Protein AF-A0A1Y3N773-F1 (afdb_monomer)

Secondary structure (DSSP, 8-state):
-HHHHHHHHHHHHHHHHT---SSEE-TTS-EEEEETTSS-EEEESEEEEEEETTEEEEEEEEEEEETT--EEEEEETTTEE-HHHHSBTTB--EEEEEEEEEEES-SS--S-TTSS-EEEEEEEEEEEEEEE-TT-SEEEETTEEEEEE-TT-B-BTTTTBPPPTT-EE-TTSBEESSHHHH-GGG----------

Foldseek 3Di:
DVVVVVVVVVVVVVCVVPPQQLWFQFPLQWIWWAFLLRPKIKIARDKDFDPDPVRHGWIKGAQIAIQQQDGPGIDTRVGIGYCVPRCPVSADKAWDKKQWAQAARHQHCPVDPRGRDGSDGGGDTDTWIWDDDQPTQFTQTSNHTTRIDDVQAFADDNGPHDHDPQWAQAPVRHTDNDCNRVPPVRPCSVPDDDDD

Structure (mmCIF, N/CA/C/O backbone):
data_AF-A0A1Y3N773-F1
#
_entry.id   AF-A0A1Y3N773-F1
#
loop_
_atom_site.group_PDB
_atom_site.id
_atom_site.type_symbol
_atom_site.label_atom_id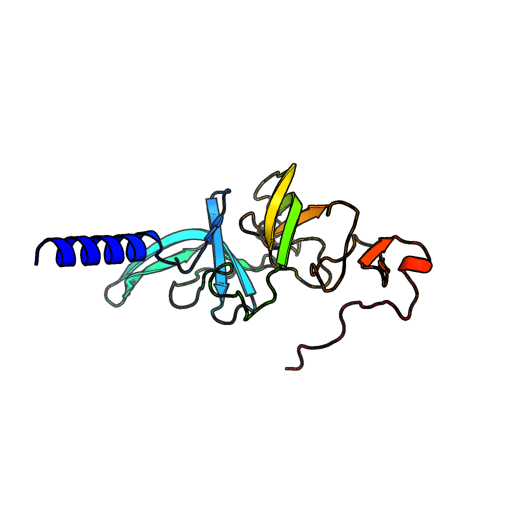
_atom_site.label_alt_id
_atom_site.label_comp_id
_atom_site.label_asym_id
_atom_site.label_entity_id
_atom_site.label_seq_id
_atom_site.pdbx_PDB_ins_code
_atom_site.Cartn_x
_atom_site.Cartn_y
_atom_site.Cartn_z
_atom_site.occupancy
_atom_site.B_iso_or_equiv
_atom_site.auth_seq_id
_atom_site.auth_comp_id
_atom_site.auth_asym_id
_atom_site.auth_atom_id
_atom_site.pdbx_PDB_model_num
ATOM 1 N N . MET A 1 1 ? -5.617 40.017 26.172 1.00 61.94 1 MET A N 1
ATOM 2 C CA . MET A 1 1 ? -6.144 38.665 26.493 1.00 61.94 1 MET A CA 1
ATOM 3 C C . MET A 1 1 ? -7.038 38.051 25.410 1.00 61.94 1 MET A C 1
ATOM 5 O O . MET A 1 1 ? -6.803 36.899 25.082 1.00 61.94 1 MET A O 1
ATOM 9 N N . LYS A 1 2 ? -8.007 38.765 24.805 1.00 68.69 2 LYS A N 1
ATOM 10 C CA . LYS A 1 2 ? -8.910 38.183 23.779 1.00 68.69 2 LYS A CA 1
ATOM 11 C C . LYS A 1 2 ? -8.206 37.678 22.504 1.00 68.69 2 LYS A C 1
ATOM 13 O O . LYS A 1 2 ? -8.594 36.644 21.978 1.00 68.69 2 LYS A O 1
ATOM 18 N N . LEU A 1 3 ? -7.140 38.349 22.052 1.00 65.31 3 LEU A N 1
ATOM 19 C CA . LEU A 1 3 ? -6.389 37.950 20.851 1.00 65.31 3 LEU A CA 1
ATOM 20 C C . LEU A 1 3 ? -5.604 36.639 21.040 1.00 65.31 3 LEU A C 1
ATOM 22 O O . LEU A 1 3 ? -5.574 35.810 20.141 1.00 65.31 3 LEU A O 1
ATOM 26 N N . TYR A 1 4 ? -5.032 36.421 22.230 1.00 75.81 4 TYR A N 1
ATOM 27 C CA . TYR A 1 4 ? -4.304 35.190 22.563 1.00 75.81 4 TYR A CA 1
ATOM 28 C C . TYR A 1 4 ? -5.252 33.987 22.674 1.00 75.81 4 TYR A C 1
ATOM 30 O O . TYR A 1 4 ? -4.928 32.899 22.216 1.00 75.81 4 TYR A O 1
ATOM 38 N N . LEU A 1 5 ? -6.460 34.198 23.209 1.00 71.69 5 LEU A N 1
ATOM 39 C CA . LEU A 1 5 ? -7.496 33.166 23.284 1.00 71.69 5 LEU A CA 1
ATOM 40 C C . LEU A 1 5 ? -8.018 32.772 21.891 1.00 71.69 5 LEU A C 1
ATOM 42 O O . LEU A 1 5 ? -8.210 31.590 21.631 1.00 71.69 5 LEU A O 1
ATOM 46 N N . LEU A 1 6 ? -8.187 33.738 20.980 1.00 68.75 6 LEU A N 1
ATOM 47 C CA . LEU A 1 6 ? -8.558 33.478 19.583 1.00 68.75 6 LEU A CA 1
ATOM 48 C C . LEU A 1 6 ? -7.450 32.743 18.809 1.00 68.75 6 LEU A C 1
ATOM 50 O O . LEU A 1 6 ? -7.761 31.862 18.012 1.00 68.75 6 LEU A O 1
ATOM 54 N N . LEU A 1 7 ? -6.175 33.053 19.078 1.00 69.94 7 LEU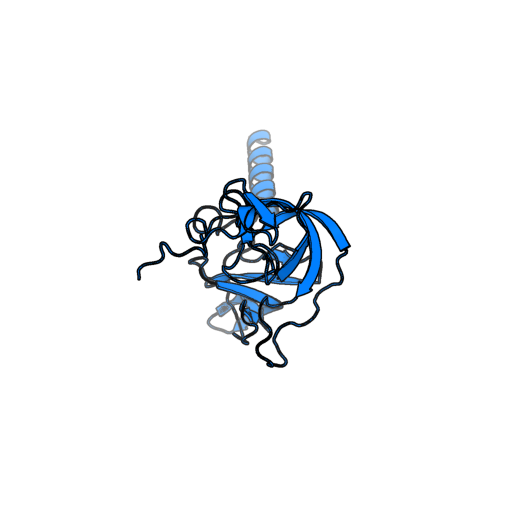 A N 1
ATOM 55 C CA . LEU A 1 7 ? -5.017 32.345 18.516 1.00 69.94 7 LEU A CA 1
ATOM 56 C C . LEU A 1 7 ? -4.876 30.917 19.065 1.00 69.94 7 LEU A C 1
ATOM 58 O O . LEU A 1 7 ? -4.593 29.992 18.315 1.00 69.94 7 LEU A O 1
ATOM 62 N N . LEU A 1 8 ? -5.108 30.703 20.360 1.00 67.06 8 LEU A N 1
ATOM 63 C CA . LEU A 1 8 ? -5.113 29.360 20.944 1.00 67.06 8 LEU A CA 1
ATOM 64 C C . LEU A 1 8 ? -6.280 28.522 20.413 1.00 67.06 8 LEU A C 1
ATOM 66 O O . LEU A 1 8 ? -6.084 27.360 20.074 1.00 67.06 8 LEU A O 1
ATOM 70 N N . LEU A 1 9 ? -7.473 29.110 20.283 1.00 60.34 9 LEU A N 1
ATOM 71 C CA . LEU A 1 9 ? -8.629 28.442 19.686 1.00 60.34 9 LEU A CA 1
ATOM 72 C C . LEU A 1 9 ? -8.379 28.093 18.217 1.00 60.34 9 LEU A C 1
ATOM 74 O O . LEU A 1 9 ? -8.714 26.986 17.811 1.00 60.34 9 LEU A O 1
ATOM 78 N N . SER A 1 10 ? -7.744 28.971 17.432 1.00 59.19 10 SER A N 1
ATOM 79 C CA . SER A 1 10 ? -7.396 28.660 16.041 1.00 59.19 10 SER A CA 1
ATOM 80 C C . SER A 1 10 ? -6.316 27.580 15.937 1.00 59.19 10 SER A C 1
ATOM 82 O O . SER A 1 10 ? -6.457 26.686 15.113 1.00 59.19 10 SER A O 1
ATOM 84 N N . ILE A 1 11 ? -5.300 27.574 16.808 1.00 58.22 11 ILE A N 1
ATOM 85 C CA . ILE A 1 11 ? -4.279 26.511 16.867 1.00 58.22 11 ILE A CA 1
ATOM 86 C C . ILE A 1 11 ? -4.897 25.167 17.284 1.00 58.22 11 ILE A C 1
ATOM 88 O O . ILE A 1 11 ? -4.599 24.139 16.679 1.00 58.22 11 ILE A O 1
ATOM 92 N N . ILE A 1 12 ? -5.792 25.155 18.276 1.00 55.75 12 ILE A N 1
ATOM 93 C CA . ILE A 1 12 ? -6.519 23.949 18.706 1.00 55.75 12 ILE A CA 1
ATOM 94 C C . ILE A 1 12 ? -7.452 23.452 17.593 1.00 55.75 12 ILE A C 1
ATOM 96 O O . ILE A 1 12 ? -7.514 22.251 17.349 1.00 55.75 12 ILE A O 1
ATOM 100 N N . LEU A 1 13 ? -8.139 24.351 16.880 1.00 52.06 13 LEU A N 1
ATOM 101 C CA . LEU A 1 13 ? -8.984 24.007 15.732 1.00 52.06 13 LEU A CA 1
ATOM 102 C C . LEU A 1 13 ? -8.156 23.463 14.559 1.00 52.06 13 LEU A C 1
ATOM 104 O O . LEU A 1 13 ? -8.542 22.456 13.978 1.00 52.06 13 LEU A O 1
ATOM 108 N N . ILE A 1 14 ? -6.997 24.052 14.252 1.00 52.06 14 ILE A N 1
ATOM 109 C CA . ILE A 1 14 ? -6.073 23.554 13.219 1.00 52.06 14 ILE A CA 1
ATOM 110 C C . ILE A 1 14 ? -5.540 22.165 13.601 1.00 52.06 14 ILE A C 1
ATOM 112 O O . ILE A 1 14 ? -5.540 21.266 12.766 1.00 52.06 14 ILE A O 1
ATOM 116 N N . ASN A 1 15 ? -5.169 21.945 14.865 1.00 45.91 15 ASN A N 1
ATOM 117 C CA . ASN A 1 15 ? -4.694 20.643 15.346 1.00 45.91 15 ASN A CA 1
ATOM 118 C C . ASN A 1 15 ? -5.809 19.578 15.426 1.00 45.91 15 ASN A C 1
ATOM 120 O O . ASN A 1 15 ? -5.525 18.400 15.228 1.00 45.91 15 ASN A O 1
ATOM 124 N N . ASN A 1 16 ? -7.067 19.971 15.667 1.00 43.72 16 ASN A N 1
ATOM 125 C CA . ASN A 1 16 ? -8.229 19.069 15.642 1.00 43.72 16 ASN A CA 1
ATOM 126 C C . ASN A 1 16 ? -8.694 18.730 14.217 1.00 43.72 16 ASN A C 1
ATOM 128 O O . ASN A 1 16 ? -9.129 17.609 13.969 1.00 43.72 16 ASN A O 1
ATOM 132 N N . VAL A 1 17 ? -8.595 19.670 13.271 1.00 44.22 17 VAL A N 1
ATOM 133 C CA . VAL A 1 17 ? -8.928 19.446 11.850 1.00 44.22 17 VAL A CA 1
ATOM 134 C C . VAL A 1 17 ? -7.817 18.664 11.135 1.00 44.22 17 VAL A C 1
ATOM 136 O O . VAL A 1 17 ? -8.100 17.877 10.236 1.00 44.22 17 VAL A O 1
ATOM 139 N N . LEU A 1 18 ? -6.564 18.808 11.576 1.00 45.94 18 LEU A N 1
ATOM 140 C CA . LEU A 1 18 ? -5.409 18.022 11.121 1.00 45.94 18 LEU A CA 1
ATOM 141 C C . LEU A 1 18 ? -5.137 16.796 12.005 1.00 45.94 18 LEU A C 1
ATOM 143 O O . LEU A 1 18 ? -4.008 16.297 12.042 1.00 45.94 18 LEU A O 1
ATOM 147 N N . GLY A 1 19 ? -6.148 16.303 12.725 1.00 50.47 19 GLY A N 1
ATOM 148 C CA . GLY A 1 19 ? -6.044 15.061 13.476 1.00 50.47 19 GLY A CA 1
ATOM 149 C C . GLY A 1 19 ? -5.638 13.932 12.533 1.00 50.47 19 GLY A C 1
ATOM 150 O O . GLY A 1 19 ? -6.443 13.473 11.724 1.00 50.47 19 GLY A O 1
ATOM 151 N N . LYS A 1 20 ? -4.375 13.495 12.607 1.00 65.31 20 LYS A N 1
ATOM 152 C CA . LYS A 1 20 ? -3.900 12.309 11.892 1.00 65.31 20 LYS A CA 1
ATOM 153 C C . LYS A 1 20 ? -4.703 11.124 12.420 1.00 65.31 20 LYS A C 1
ATOM 155 O O . LYS A 1 20 ? -4.414 10.606 13.495 1.00 65.31 20 LYS A O 1
ATOM 160 N N . THR A 1 21 ? -5.739 10.721 11.693 1.00 85.62 21 THR A N 1
ATOM 161 C CA . THR A 1 21 ? -6.476 9.493 11.987 1.00 85.62 21 THR A CA 1
ATOM 162 C C . THR A 1 21 ? -5.508 8.314 11.925 1.00 85.62 21 THR A C 1
ATOM 164 O O . THR A 1 21 ? -4.526 8.357 11.189 1.00 85.62 21 THR A O 1
ATOM 167 N N . TRP A 1 22 ? -5.764 7.249 12.683 1.00 94.06 22 TRP A N 1
ATOM 168 C CA . TRP A 1 22 ? -4.943 6.028 12.694 1.00 94.06 22 TRP A CA 1
ATOM 169 C C . TRP A 1 22 ? -5.212 5.111 11.480 1.00 94.06 22 TRP A C 1
ATOM 171 O O . TRP A 1 22 ? -4.646 4.030 11.348 1.00 94.06 22 TRP A O 1
ATOM 181 N N . TYR A 1 23 ? -6.053 5.565 10.556 1.00 95.31 23 TYR A N 1
ATOM 182 C CA . TYR A 1 23 ? -6.311 4.959 9.256 1.00 95.31 23 TYR A CA 1
ATOM 1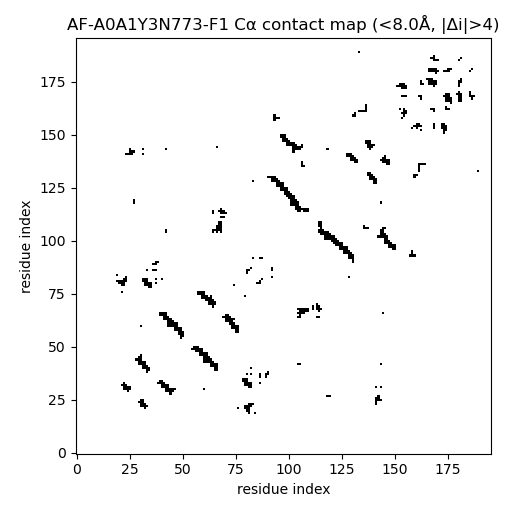83 C C . TYR A 1 23 ? -6.440 6.053 8.189 1.00 95.31 23 TYR A C 1
ATOM 185 O O . TYR A 1 23 ? -6.621 7.229 8.505 1.00 95.31 23 TYR A O 1
ATOM 193 N N . HIS A 1 24 ? -6.386 5.669 6.921 1.00 94.75 24 HIS A N 1
ATOM 194 C CA . HIS A 1 24 ? -6.711 6.496 5.767 1.00 94.75 24 HIS A CA 1
ATOM 195 C C . HIS A 1 24 ? -8.023 6.013 5.140 1.00 94.75 24 HIS A C 1
ATOM 197 O O . HIS A 1 24 ? -8.216 4.813 4.971 1.00 94.75 24 HIS A O 1
ATOM 203 N N . LYS A 1 25 ? -8.929 6.924 4.783 1.00 92.62 25 LYS A N 1
ATOM 204 C CA . LYS A 1 25 ? -10.160 6.567 4.070 1.00 92.62 25 LYS A CA 1
ATOM 205 C C . LYS A 1 25 ? -9.909 6.655 2.569 1.00 92.62 25 LYS A C 1
ATOM 207 O O . LYS A 1 25 ? -9.726 7.748 2.040 1.00 92.62 25 LYS A O 1
ATOM 212 N N . ALA A 1 26 ? -9.887 5.506 1.906 1.00 86.38 26 ALA A N 1
ATOM 213 C CA . ALA A 1 26 ? -9.718 5.419 0.467 1.00 86.38 26 ALA A CA 1
ATOM 214 C C . ALA A 1 26 ? -10.905 6.062 -0.263 1.00 86.38 26 ALA A C 1
ATOM 216 O O . ALA A 1 26 ? -12.043 6.031 0.216 1.00 86.38 26 ALA A O 1
ATOM 217 N N . TYR A 1 27 ? -10.660 6.561 -1.477 1.00 75.38 27 TYR A N 1
ATOM 218 C CA . TYR A 1 27 ? -11.700 7.147 -2.339 1.00 75.38 27 TYR A CA 1
ATOM 219 C C . TYR A 1 27 ? -12.884 6.196 -2.596 1.00 75.38 27 TYR A C 1
ATOM 221 O O . TYR A 1 27 ? -14.009 6.613 -2.841 1.00 75.38 27 TYR A O 1
ATOM 229 N N . THR A 1 28 ? -12.628 4.897 -2.513 1.00 76.94 28 THR A N 1
ATOM 230 C CA . THR A 1 28 ? -13.555 3.813 -2.844 1.00 76.94 28 THR A CA 1
ATOM 231 C C . THR A 1 28 ? -14.431 3.387 -1.664 1.00 76.94 28 THR A C 1
ATOM 233 O O . THR A 1 28 ? -15.195 2.434 -1.781 1.00 76.94 28 THR A O 1
ATOM 236 N N . GLY A 1 29 ? -14.314 4.066 -0.517 1.00 85.50 29 GLY A N 1
ATOM 237 C CA . GLY A 1 29 ? -15.049 3.753 0.711 1.00 85.50 29 GLY A CA 1
ATOM 238 C C . GLY A 1 29 ? -14.354 2.744 1.628 1.00 85.50 29 GLY A C 1
ATOM 239 O O . GLY A 1 29 ? -14.818 2.536 2.743 1.00 85.50 29 GLY A O 1
ATOM 240 N N . TYR A 1 30 ? -13.232 2.164 1.195 1.00 93.50 30 TYR A N 1
ATOM 241 C CA . TYR A 1 30 ? -12.392 1.313 2.038 1.00 93.50 30 TYR A CA 1
ATOM 242 C C . TYR A 1 30 ? -11.611 2.127 3.071 1.00 93.50 30 TYR A C 1
ATOM 244 O O . TYR A 1 30 ? -11.290 3.300 2.872 1.00 93.50 30 TYR A O 1
ATOM 252 N N . TYR A 1 31 ? -11.233 1.459 4.149 1.00 95.94 31 TYR A N 1
ATOM 253 C CA . TYR A 1 31 ? -10.347 1.974 5.178 1.00 95.94 31 TYR A CA 1
ATOM 254 C C . TYR A 1 31 ? -8.987 1.290 5.054 1.00 95.94 31 TYR A C 1
ATOM 256 O O . TYR A 1 31 ? -8.899 0.075 4.912 1.00 95.94 31 TYR A O 1
ATOM 264 N N . ILE A 1 32 ? -7.921 2.076 5.086 1.00 96.62 32 ILE A N 1
ATOM 265 C CA . ILE A 1 32 ? -6.540 1.636 4.926 1.00 96.62 32 ILE A CA 1
ATOM 266 C C . ILE A 1 32 ? -5.801 1.875 6.241 1.00 96.62 32 ILE A C 1
ATOM 268 O O . ILE A 1 32 ? -5.744 3.002 6.729 1.00 96.62 32 ILE A O 1
ATOM 272 N N . THR A 1 33 ? -5.195 0.839 6.806 1.00 97.50 33 THR A N 1
ATOM 273 C CA . THR A 1 33 ? -4.356 0.960 8.006 1.00 97.50 33 THR A CA 1
ATOM 274 C C . THR A 1 33 ? -3.103 0.094 7.870 1.00 97.50 33 THR A C 1
ATOM 276 O O . THR A 1 33 ? -2.992 -0.711 6.948 1.00 97.50 33 THR A O 1
ATOM 279 N N . ALA A 1 34 ? -2.127 0.303 8.739 1.00 97.56 34 ALA A N 1
ATOM 280 C CA . ALA A 1 34 ? -0.941 -0.532 8.876 1.00 97.56 34 ALA A CA 1
ATOM 281 C C . ALA A 1 34 ? -0.840 -1.029 10.310 1.00 97.56 34 ALA A C 1
ATOM 283 O O . ALA A 1 34 ? -1.367 -0.391 11.225 1.00 97.56 34 ALA A O 1
ATOM 284 N N . ASP A 1 35 ? -0.095 -2.104 10.534 1.00 95.75 35 ASP A N 1
ATOM 285 C CA . ASP A 1 35 ? 0.345 -2.406 11.891 1.00 95.75 35 ASP A CA 1
ATOM 286 C C . ASP A 1 35 ? 1.297 -1.299 12.392 1.00 95.75 35 ASP A C 1
ATOM 288 O O . ASP A 1 35 ? 1.941 -0.589 11.615 1.00 95.75 35 ASP A O 1
ATOM 292 N N . LYS A 1 36 ? 1.426 -1.146 13.711 1.00 93.56 36 LYS A N 1
ATOM 293 C CA . LYS A 1 36 ? 2.258 -0.096 14.332 1.00 93.56 36 LYS A CA 1
ATOM 294 C C . LYS A 1 36 ? 3.743 -0.093 13.912 1.00 93.56 36 LYS A C 1
ATOM 296 O O . LYS A 1 36 ? 4.421 0.936 14.061 1.00 93.56 36 LYS A O 1
ATOM 301 N N . TYR A 1 37 ? 4.253 -1.221 13.415 1.00 92.94 37 TYR A N 1
ATOM 302 C CA . TYR A 1 37 ? 5.612 -1.380 12.899 1.00 92.94 37 TYR A CA 1
ATOM 303 C C . TYR A 1 37 ? 5.711 -1.182 11.383 1.00 92.94 37 TYR A C 1
ATOM 305 O O . TYR A 1 37 ? 6.826 -1.162 10.868 1.00 92.94 37 TYR A O 1
ATOM 313 N N . CYS A 1 38 ? 4.589 -0.975 10.687 1.00 94.38 38 CYS A N 1
ATOM 314 C CA . CYS A 1 38 ? 4.529 -0.723 9.249 1.00 94.38 38 CYS A CA 1
ATOM 315 C C . CYS A 1 38 ? 5.087 -1.866 8.387 1.00 94.38 38 CYS A C 1
ATOM 317 O O . CYS A 1 38 ? 5.627 -1.625 7.303 1.00 94.38 38 CYS A O 1
ATOM 319 N N . LYS A 1 39 ? 4.970 -3.100 8.884 1.00 92.81 39 LYS A N 1
ATOM 320 C CA . LYS A 1 39 ? 5.361 -4.330 8.189 1.00 92.81 39 LYS A CA 1
ATOM 321 C C . LYS A 1 39 ? 4.236 -4.841 7.296 1.00 92.81 39 LYS A C 1
ATOM 323 O O . LYS A 1 39 ? 4.503 -5.303 6.195 1.00 92.81 39 LYS A O 1
ATOM 328 N N . GLU A 1 40 ? 2.994 -4.703 7.741 1.00 95.00 40 GLU A N 1
ATOM 329 C CA . GLU A 1 40 ? 1.801 -5.132 7.029 1.00 95.00 40 GLU A CA 1
ATOM 330 C C . GLU A 1 40 ? 0.827 -3.975 6.827 1.00 95.00 40 GLU A C 1
ATOM 332 O O . GLU A 1 40 ? 0.658 -3.093 7.674 1.00 95.00 40 GLU A O 1
ATOM 337 N N . PHE A 1 41 ? 0.164 -4.013 5.675 1.00 96.50 41 PHE A N 1
ATOM 338 C CA . PHE A 1 41 ? -0.905 -3.100 5.317 1.00 96.50 41 PHE A CA 1
ATOM 339 C C . PHE A 1 41 ? -2.218 -3.845 5.194 1.00 96.50 41 PHE A C 1
ATOM 341 O O . PHE A 1 41 ? -2.278 -4.954 4.654 1.00 96.50 41 PHE A O 1
ATOM 348 N N . PHE A 1 42 ? -3.273 -3.181 5.641 1.00 97.06 42 PHE A N 1
ATOM 349 C CA . PHE A 1 42 ? -4.602 -3.742 5.722 1.00 97.06 42 PHE A CA 1
ATOM 350 C C . PHE A 1 42 ? -5.602 -2.863 4.991 1.00 97.06 42 PHE A C 1
ATOM 352 O O . PHE A 1 42 ? -5.562 -1.631 5.078 1.00 97.06 42 PHE A O 1
ATOM 359 N N . MET A 1 43 ? -6.518 -3.522 4.294 1.00 96.62 43 MET A N 1
ATOM 360 C CA . MET A 1 43 ? -7.691 -2.904 3.696 1.00 96.62 43 MET A CA 1
ATOM 361 C C . MET A 1 43 ? -8.934 -3.460 4.375 1.00 96.62 43 MET A C 1
ATOM 363 O O . MET A 1 43 ? -9.156 -4.665 4.360 1.00 96.62 43 MET A O 1
ATOM 367 N N . CYS A 1 44 ? -9.737 -2.579 4.952 1.00 96.62 44 CYS A N 1
ATOM 368 C CA . CYS A 1 44 ? -10.926 -2.906 5.725 1.00 96.62 44 CYS A CA 1
ATOM 369 C C . CYS A 1 44 ? -12.161 -2.261 5.103 1.00 96.62 44 CYS A C 1
ATOM 371 O O . CYS A 1 44 ? -12.062 -1.233 4.424 1.00 96.62 44 CYS A O 1
ATOM 373 N N . LYS A 1 45 ? -13.332 -2.850 5.337 1.00 95.00 45 LYS A N 1
ATOM 374 C CA . LYS A 1 45 ? -14.580 -2.390 4.719 1.00 95.00 45 LYS A CA 1
ATOM 375 C C . LYS A 1 45 ? -15.398 -1.475 5.622 1.00 95.00 45 LYS A C 1
ATOM 377 O O . LYS A 1 45 ? -16.092 -0.595 5.119 1.00 95.00 45 LYS A O 1
ATOM 382 N N . TYR A 1 46 ? -15.310 -1.665 6.935 1.00 94.44 46 TYR A N 1
ATOM 383 C CA . TYR A 1 46 ? -16.168 -0.970 7.889 1.00 94.44 46 TYR A CA 1
ATOM 384 C C . TYR A 1 46 ? -15.364 -0.326 9.016 1.00 94.44 46 TYR A C 1
ATOM 386 O O . TYR A 1 46 ? -14.287 -0.800 9.371 1.00 94.44 46 TYR A O 1
ATOM 394 N N . GLU A 1 47 ? -15.927 0.732 9.593 1.00 94.75 47 GLU A N 1
ATOM 395 C CA . GLU A 1 47 ? -15.466 1.377 10.822 1.00 94.75 47 GLU A CA 1
ATOM 396 C C . GLU A 1 47 ? -16.598 1.323 11.847 1.00 94.75 47 GLU A C 1
ATOM 398 O O . GLU A 1 47 ? -17.739 1.683 11.550 1.00 94.75 47 GLU A O 1
ATOM 403 N N . PHE A 1 48 ? -16.269 0.908 13.065 1.00 92.19 48 PHE A N 1
ATOM 404 C CA . PHE A 1 48 ? -17.203 0.814 14.176 1.00 92.19 48 PHE A CA 1
ATOM 405 C C . PHE A 1 48 ? -16.597 1.399 15.453 1.00 92.19 48 PHE A C 1
ATOM 407 O O . PHE A 1 48 ? -15.379 1.508 15.612 1.00 92.19 48 PHE A O 1
ATOM 414 N N . THR A 1 49 ? -17.469 1.710 16.409 1.00 87.38 49 THR A N 1
ATOM 415 C CA . THR A 1 49 ? -17.089 2.107 17.767 1.00 87.38 49 THR A CA 1
ATOM 416 C C . THR A 1 49 ? -17.617 1.064 18.742 1.00 87.38 49 THR A C 1
ATOM 418 O O . THR A 1 49 ? -18.812 0.766 18.759 1.00 87.38 49 THR A O 1
ATOM 421 N N . LYS A 1 50 ? -16.736 0.483 19.558 1.00 81.25 50 LYS A N 1
ATOM 422 C CA . LYS A 1 50 ? -17.108 -0.491 20.584 1.00 81.25 50 LYS A CA 1
ATOM 423 C C . LYS A 1 50 ? -17.591 0.245 21.834 1.00 81.25 50 LYS A C 1
ATOM 425 O O . LYS A 1 50 ? -16.878 1.076 22.392 1.00 81.25 50 LYS A O 1
ATOM 430 N N . PHE A 1 51 ? -18.795 -0.096 22.285 1.00 71.44 51 PHE A N 1
ATOM 431 C CA . PHE A 1 51 ? -19.385 0.394 23.530 1.00 71.44 51 PHE A CA 1
ATOM 432 C C . PHE A 1 51 ? -19.613 -0.795 24.468 1.00 71.44 51 PHE A C 1
ATOM 434 O O . PHE A 1 51 ? -20.707 -1.341 24.541 1.00 71.44 51 PHE A O 1
ATOM 441 N N . HIS A 1 52 ? -18.557 -1.252 25.145 1.00 65.69 52 HIS A N 1
ATOM 442 C CA . HIS A 1 52 ? -18.667 -2.268 26.201 1.00 65.69 52 HIS A CA 1
ATOM 443 C C . HIS A 1 52 ? -18.144 -1.698 27.524 1.00 65.69 52 HIS A C 1
ATOM 445 O O . HIS A 1 52 ? -17.269 -0.837 27.510 1.00 65.69 52 HIS A O 1
ATOM 451 N N . ILE A 1 53 ? -18.641 -2.219 28.651 1.00 60.31 53 ILE A N 1
ATOM 452 C CA . ILE A 1 53 ? -18.436 -1.716 30.029 1.00 60.31 53 ILE A CA 1
ATOM 453 C C . ILE A 1 53 ? -16.954 -1.422 30.377 1.00 60.31 53 ILE A C 1
ATOM 455 O O . ILE A 1 53 ? -16.677 -0.473 31.099 1.00 60.31 53 ILE A O 1
ATOM 459 N N . PHE A 1 54 ? -15.995 -2.171 29.813 1.00 62.56 54 PHE A N 1
ATOM 460 C CA . PHE A 1 54 ? -14.545 -1.992 30.038 1.00 62.56 54 PHE A CA 1
ATOM 461 C C . PHE A 1 54 ? -13.782 -1.299 28.889 1.00 62.56 54 PHE A C 1
ATOM 463 O O . PHE A 1 54 ? -12.580 -1.078 28.987 1.00 62.56 54 PHE A O 1
ATOM 470 N N . ASN A 1 55 ? -14.445 -0.994 27.771 1.00 55.72 55 ASN A N 1
ATOM 471 C CA . ASN A 1 55 ? -13.860 -0.376 26.576 1.00 55.72 55 ASN A CA 1
ATOM 472 C C . ASN A 1 55 ? -14.883 0.593 25.965 1.00 55.72 55 ASN A C 1
ATOM 474 O O . ASN A 1 55 ? -15.442 0.326 24.900 1.00 55.72 55 ASN A O 1
ATOM 478 N N . MET A 1 56 ? -15.175 1.689 26.666 1.00 61.88 56 MET A N 1
ATOM 479 C CA . MET A 1 56 ? -16.066 2.731 26.156 1.00 61.88 56 MET A CA 1
ATOM 480 C C . MET A 1 56 ? -15.361 3.541 25.066 1.00 61.88 56 MET A C 1
ATOM 482 O O . MET A 1 56 ? -14.341 4.173 25.323 1.00 61.88 56 MET A O 1
ATOM 486 N N . GLY A 1 57 ? -15.921 3.537 23.855 1.00 72.06 57 GLY A N 1
ATOM 487 C CA . GLY A 1 57 ? -15.547 4.477 22.798 1.00 72.06 57 GLY A CA 1
ATOM 488 C C . GLY A 1 57 ? -14.364 4.059 21.927 1.00 72.06 57 GLY A C 1
ATOM 489 O O . GLY A 1 57 ? -13.950 4.857 21.091 1.00 72.06 57 GLY A O 1
ATOM 490 N N . LYS A 1 58 ? -13.843 2.831 22.074 1.00 83.81 58 LYS A N 1
ATOM 491 C CA . LYS A 1 58 ? -12.726 2.369 21.238 1.00 83.81 58 LYS A CA 1
ATOM 492 C C . LYS A 1 58 ? -13.162 2.151 19.797 1.00 83.81 58 LYS A C 1
ATOM 494 O O . LYS A 1 58 ? -14.084 1.368 19.547 1.00 83.81 58 LYS A O 1
ATOM 499 N N . LYS A 1 59 ? -12.469 2.780 18.853 1.00 91.06 59 LYS A N 1
ATOM 500 C CA . LYS A 1 59 ? -12.706 2.566 17.421 1.00 91.06 59 LYS A CA 1
ATOM 501 C C . LYS A 1 59 ? -11.988 1.322 16.912 1.00 91.06 59 LYS A C 1
ATOM 503 O O . LYS A 1 59 ? -10.892 0.985 17.366 1.00 91.06 59 LYS A O 1
ATOM 508 N N . TYR A 1 60 ? -12.603 0.653 15.947 1.00 94.12 60 TYR A N 1
ATOM 509 C CA . TYR A 1 60 ? -11.987 -0.446 15.218 1.00 94.12 60 TYR A CA 1
ATOM 510 C C . TYR A 1 60 ? -12.463 -0.482 13.768 1.00 94.12 60 TYR A C 1
ATOM 512 O O . TYR A 1 60 ? -13.558 -0.022 13.440 1.00 94.12 60 TYR A O 1
ATOM 520 N N . LEU A 1 61 ? -11.612 -1.026 12.907 1.00 96.69 61 LEU A N 1
ATOM 521 C CA . LEU A 1 61 ? -11.949 -1.393 11.543 1.00 96.69 61 LEU A CA 1
ATOM 522 C C . LEU A 1 61 ? -12.291 -2.882 11.493 1.00 96.69 61 LEU A C 1
ATOM 524 O O . LEU A 1 61 ? -11.724 -3.663 12.257 1.00 96.69 61 LEU A O 1
ATOM 528 N N . ASP A 1 62 ? -13.201 -3.260 10.602 1.00 95.88 62 ASP A N 1
ATOM 529 C CA . ASP A 1 62 ? -13.682 -4.636 10.449 1.00 95.88 62 ASP A CA 1
ATOM 530 C C . ASP A 1 62 ? -13.721 -5.073 8.976 1.00 95.88 62 ASP A C 1
ATOM 532 O O . ASP A 1 62 ? -13.641 -4.239 8.061 1.00 95.88 62 ASP A O 1
ATOM 536 N N . ASP A 1 63 ? -13.844 -6.387 8.757 1.00 95.44 63 ASP A N 1
ATOM 537 C CA . ASP A 1 63 ? -13.696 -7.042 7.447 1.00 95.44 63 ASP A CA 1
ATOM 538 C C . ASP A 1 63 ? -12.360 -6.648 6.790 1.00 95.44 63 ASP A C 1
ATOM 540 O O . ASP A 1 63 ? -12.293 -6.191 5.645 1.00 95.44 63 ASP A O 1
ATOM 544 N N . CYS A 1 64 ? -11.287 -6.732 7.583 1.00 96.56 64 CYS A N 1
ATOM 545 C CA . CYS A 1 64 ? -9.940 -6.392 7.156 1.00 96.56 64 CYS A CA 1
ATOM 546 C C . CYS A 1 64 ? -9.263 -7.565 6.446 1.00 96.56 64 CYS A C 1
ATOM 548 O O . CYS A 1 64 ? -9.311 -8.711 6.901 1.00 96.56 64 CYS A O 1
ATOM 550 N N . VAL A 1 65 ? -8.544 -7.256 5.370 1.00 96.19 65 VAL A N 1
ATOM 551 C CA . VAL A 1 65 ? -7.632 -8.179 4.691 1.00 96.19 65 VAL A CA 1
ATOM 552 C C . VAL A 1 65 ? -6.218 -7.615 4.634 1.00 96.19 65 VAL A C 1
ATOM 554 O O . VAL A 1 65 ? -6.043 -6.401 4.521 1.00 96.19 65 VAL A O 1
ATOM 557 N N . ASN A 1 66 ? -5.209 -8.485 4.683 1.00 95.25 66 ASN A N 1
ATOM 558 C CA . ASN A 1 66 ? -3.818 -8.096 4.439 1.00 95.25 66 ASN A CA 1
ATOM 559 C C . ASN A 1 66 ? -3.485 -8.049 2.932 1.00 95.25 66 ASN A C 1
ATOM 561 O O . ASN A 1 66 ? -4.311 -8.375 2.075 1.00 95.25 66 ASN A O 1
ATOM 565 N N . GLY A 1 67 ? -2.250 -7.673 2.590 1.00 92.56 67 GLY A N 1
ATOM 566 C CA . GLY A 1 67 ? -1.775 -7.608 1.201 1.00 92.56 67 GLY A CA 1
ATOM 567 C C . GLY A 1 67 ? -1.841 -8.935 0.423 1.00 92.56 67 GLY A C 1
ATOM 568 O O . GLY A 1 67 ? -1.959 -8.923 -0.805 1.00 92.56 67 GLY A O 1
ATOM 569 N N . PHE A 1 68 ? -1.876 -10.071 1.124 1.00 92.00 68 PHE A N 1
ATOM 570 C CA . PHE A 1 68 ? -2.072 -11.401 0.542 1.00 92.00 68 PHE A CA 1
ATOM 571 C C . PHE A 1 68 ? -3.551 -11.805 0.414 1.00 92.00 68 PHE A C 1
ATOM 573 O O . PHE A 1 68 ? -3.858 -12.861 -0.133 1.00 92.00 68 PHE A O 1
ATOM 580 N N . GLY A 1 69 ? -4.478 -10.967 0.885 1.00 92.88 69 GLY A N 1
ATOM 581 C CA . GLY A 1 69 ? -5.920 -11.198 0.817 1.00 92.88 69 GLY A CA 1
ATOM 582 C C . GLY A 1 69 ? -6.463 -12.127 1.904 1.00 92.88 69 GLY A C 1
ATOM 583 O O . GLY A 1 69 ? -7.614 -12.562 1.810 1.00 92.88 69 GLY A O 1
ATOM 584 N N . GLN A 1 70 ? -5.658 -12.427 2.926 1.00 93.81 70 GLN A N 1
ATOM 585 C CA . GLN A 1 70 ? -6.081 -13.196 4.095 1.00 93.81 70 GLN A CA 1
ATOM 586 C C . GLN A 1 70 ? -6.962 -12.320 4.984 1.00 93.81 70 GLN A C 1
ATOM 588 O O . GLN A 1 70 ? -6.620 -11.163 5.232 1.00 93.81 70 GLN A O 1
ATOM 593 N N . ASN A 1 71 ? -8.083 -12.866 5.459 1.00 93.81 71 ASN A N 1
ATOM 594 C CA . ASN A 1 71 ? -8.946 -12.180 6.417 1.00 93.81 71 ASN A CA 1
ATOM 595 C C . ASN A 1 71 ? -8.245 -12.112 7.783 1.00 93.81 71 ASN A C 1
ATOM 597 O O . ASN A 1 71 ? -7.865 -13.146 8.332 1.00 93.81 71 ASN A O 1
ATOM 601 N N . VAL A 1 72 ? -8.078 -10.900 8.312 1.00 94.88 72 VAL A N 1
ATOM 602 C CA . VAL A 1 72 ? -7.447 -10.639 9.618 1.00 94.88 72 VAL A CA 1
ATOM 603 C C . VAL A 1 72 ? -8.443 -10.118 10.662 1.00 94.88 72 VAL A C 1
ATOM 605 O O . VAL A 1 72 ? -8.054 -9.761 11.771 1.00 94.88 72 VAL A O 1
ATOM 608 N N . GLY A 1 73 ? -9.736 -10.095 10.331 1.00 94.50 73 GLY A N 1
ATOM 609 C CA . GLY A 1 73 ? -10.817 -9.701 11.225 1.00 94.50 73 GLY A CA 1
ATOM 610 C C . GLY A 1 73 ? -10.784 -8.217 11.582 1.00 94.50 73 GLY A C 1
ATOM 611 O O . GLY A 1 73 ? -10.819 -7.358 10.700 1.00 94.50 73 GLY A O 1
ATOM 612 N N . GLN A 1 74 ? -10.750 -7.933 12.885 1.00 95.75 74 GLN A N 1
ATOM 613 C CA . GLN A 1 74 ? -10.858 -6.585 13.441 1.00 95.75 74 GLN A CA 1
ATOM 614 C C . GLN A 1 74 ? -9.488 -5.990 13.762 1.00 95.75 74 GLN A C 1
ATOM 616 O O . GLN A 1 74 ? -8.658 -6.627 14.413 1.00 95.75 74 GLN A O 1
ATOM 621 N N . ILE A 1 75 ? -9.290 -4.721 13.409 1.00 95.69 75 ILE A N 1
ATOM 622 C CA . ILE A 1 75 ? -8.110 -3.945 13.799 1.00 95.69 75 ILE A CA 1
ATOM 623 C C . ILE A 1 75 ? -8.562 -2.803 14.696 1.00 95.69 75 ILE A C 1
ATOM 625 O O . ILE A 1 75 ? -9.338 -1.953 14.277 1.00 95.69 75 ILE A O 1
ATOM 629 N N . PHE A 1 76 ? -8.075 -2.774 15.932 1.00 93.50 76 PHE A N 1
ATOM 630 C CA . PHE A 1 76 ? -8.386 -1.717 16.894 1.00 93.50 76 PHE A CA 1
ATOM 631 C C . PHE A 1 76 ? -7.447 -0.519 16.733 1.00 93.50 76 PHE A C 1
ATOM 633 O O . PHE A 1 76 ? -6.299 -0.667 16.306 1.00 93.50 76 PHE A O 1
ATOM 640 N N . GLU A 1 77 ? -7.917 0.665 17.122 1.00 92.38 77 GLU A N 1
ATOM 641 C CA . GLU A 1 77 ? -7.166 1.917 16.971 1.00 92.38 77 GLU A CA 1
ATOM 642 C C . GLU A 1 77 ? -5.820 1.963 17.703 1.00 92.38 77 GLU A C 1
ATOM 644 O O . GLU A 1 77 ? -4.924 2.696 17.298 1.00 92.38 77 GLU A O 1
ATOM 649 N N . ASP A 1 78 ? -5.638 1.155 18.750 1.00 91.50 78 ASP A N 1
ATOM 650 C CA . ASP A 1 78 ? -4.368 1.026 19.470 1.00 91.50 78 ASP A CA 1
ATOM 651 C C . ASP A 1 78 ? -3.368 0.082 18.774 1.00 91.50 78 ASP A C 1
ATOM 653 O O . ASP A 1 78 ? -2.210 -0.027 19.190 1.00 91.50 78 ASP A O 1
ATOM 657 N N . LYS A 1 79 ? -3.811 -0.635 17.734 1.00 93.50 79 LYS A N 1
ATOM 658 C CA . LYS A 1 79 ? -2.999 -1.570 16.939 1.00 93.50 79 LYS A CA 1
ATOM 659 C C . LYS A 1 79 ? -2.691 -1.048 15.541 1.00 93.50 79 LYS A C 1
ATOM 661 O O . LYS A 1 79 ? -1.641 -1.402 15.001 1.00 93.50 79 LYS A O 1
ATOM 666 N N . GLY A 1 80 ? -3.588 -0.244 14.978 1.00 95.31 80 GLY A N 1
ATOM 667 C CA . GLY A 1 80 ? -3.445 0.325 13.646 1.00 95.31 80 GLY A CA 1
ATOM 668 C C . GLY A 1 80 ? -2.777 1.700 13.639 1.00 95.31 80 GLY A C 1
ATOM 669 O O . GLY A 1 80 ? -2.858 2.463 14.599 1.00 95.31 80 GLY A O 1
ATOM 670 N N . VAL A 1 81 ? -2.128 2.038 12.529 1.00 96.12 81 VAL A N 1
ATOM 671 C CA . VAL A 1 81 ? -1.607 3.382 12.248 1.00 96.12 81 VAL A CA 1
ATOM 672 C C . VAL A 1 81 ? -1.888 3.777 10.802 1.00 96.12 81 VAL A C 1
ATOM 674 O O . VAL A 1 81 ? -2.015 2.927 9.922 1.00 96.12 81 VAL A O 1
ATOM 677 N N . ASN A 1 82 ? -1.973 5.080 10.527 1.00 95.88 82 ASN A N 1
ATOM 678 C CA . ASN A 1 82 ? -2.187 5.547 9.163 1.00 95.88 82 ASN A CA 1
ATOM 679 C C . ASN A 1 82 ? -0.897 5.376 8.348 1.00 95.88 82 ASN A C 1
ATOM 681 O O . ASN A 1 82 ? 0.120 5.984 8.704 1.00 95.88 82 ASN A O 1
ATOM 685 N N . PRO A 1 83 ? -0.912 4.588 7.255 1.00 95.75 83 PRO A N 1
ATOM 686 C CA . PRO A 1 83 ? 0.308 4.256 6.528 1.00 95.75 83 PRO A CA 1
ATOM 687 C C . PRO A 1 83 ? 1.005 5.491 5.953 1.00 95.75 83 PRO A C 1
ATOM 689 O O . PRO A 1 83 ? 2.218 5.636 6.065 1.00 95.75 83 PRO A O 1
ATOM 692 N N . PHE A 1 84 ? 0.240 6.430 5.404 1.00 93.94 84 PHE A N 1
ATOM 693 C CA . PHE A 1 84 ? 0.783 7.571 4.661 1.00 93.94 84 PHE A CA 1
ATOM 694 C C . PHE A 1 84 ? 1.345 8.673 5.564 1.00 93.94 84 PHE A C 1
ATOM 696 O O . PHE A 1 84 ? 2.069 9.550 5.099 1.00 93.94 84 PHE A O 1
ATOM 703 N N . THR A 1 85 ? 1.033 8.639 6.863 1.00 93.12 85 THR A N 1
ATOM 704 C CA . THR A 1 85 ? 1.552 9.614 7.832 1.00 93.12 85 THR A CA 1
ATOM 705 C C . THR A 1 85 ? 2.500 9.011 8.855 1.00 93.12 85 THR A C 1
ATOM 707 O O . THR A 1 85 ? 3.415 9.700 9.300 1.00 93.12 85 THR A O 1
ATOM 710 N N . SER A 1 86 ? 2.265 7.765 9.270 1.00 94.38 86 SER A N 1
ATOM 711 C CA . SER A 1 86 ? 2.959 7.135 10.401 1.00 94.38 86 SER A CA 1
ATOM 712 C C . SER A 1 86 ? 4.007 6.110 9.973 1.00 94.38 86 SER A C 1
ATOM 714 O O . SER A 1 86 ? 4.848 5.739 10.795 1.00 94.38 86 SER A O 1
ATOM 716 N N . CYS A 1 87 ? 3.969 5.659 8.715 1.00 94.06 87 CYS A N 1
ATOM 717 C CA . CYS A 1 87 ? 4.960 4.733 8.166 1.00 94.06 87 CYS A CA 1
ATOM 718 C C . CYS A 1 87 ? 6.050 5.414 7.339 1.00 94.06 87 CYS A C 1
ATOM 720 O O . CYS A 1 87 ? 7.073 4.788 7.063 1.00 94.06 87 CYS A O 1
ATOM 722 N N . THR A 1 88 ? 5.892 6.698 7.015 1.00 88.44 88 THR A N 1
ATOM 723 C CA . THR A 1 88 ? 6.936 7.507 6.380 1.00 88.44 88 THR A CA 1
ATOM 724 C C . THR A 1 88 ? 8.208 7.494 7.233 1.00 88.44 88 THR A C 1
ATOM 726 O O . THR A 1 88 ? 8.184 7.879 8.400 1.00 88.44 88 THR A O 1
ATOM 729 N N . GLY A 1 89 ? 9.312 7.007 6.661 1.00 85.44 89 GLY A N 1
ATOM 730 C CA . GLY A 1 89 ? 10.606 6.864 7.344 1.00 85.44 89 GLY A CA 1
ATOM 731 C C . GLY A 1 89 ? 10.809 5.534 8.085 1.00 85.44 89 GLY A C 1
ATOM 732 O O . GLY A 1 89 ? 11.949 5.165 8.341 1.00 85.44 89 GLY A O 1
ATOM 733 N N . LYS A 1 90 ? 9.738 4.779 8.370 1.00 91.44 90 LYS A N 1
ATOM 734 C CA . LYS A 1 90 ? 9.824 3.374 8.827 1.00 91.44 90 LYS A CA 1
ATOM 735 C C . LYS A 1 90 ? 9.854 2.400 7.654 1.00 91.44 90 LYS A C 1
ATOM 737 O O . LYS A 1 90 ? 10.516 1.371 7.707 1.00 91.44 90 LYS A O 1
ATOM 742 N N . ARG A 1 91 ? 9.124 2.747 6.596 1.00 90.56 91 ARG A N 1
ATOM 743 C CA . ARG A 1 91 ? 9.110 2.061 5.312 1.00 90.56 91 ARG A CA 1
ATOM 744 C C . ARG A 1 91 ? 9.307 3.095 4.211 1.00 90.56 91 ARG A C 1
ATOM 746 O O . ARG A 1 91 ? 8.819 4.222 4.322 1.00 90.56 91 ARG A O 1
ATOM 753 N N . THR A 1 92 ? 10.034 2.720 3.162 1.00 91.06 92 THR A N 1
ATOM 754 C CA . THR A 1 92 ? 10.261 3.604 2.016 1.00 91.06 92 THR A CA 1
ATOM 755 C C . THR A 1 92 ? 8.931 3.894 1.338 1.00 91.06 92 THR A C 1
ATOM 757 O O . THR A 1 92 ? 8.287 2.989 0.809 1.00 91.06 92 THR A O 1
ATOM 760 N N . MET A 1 93 ? 8.517 5.157 1.390 1.00 92.94 93 MET A N 1
ATOM 761 C CA . MET A 1 93 ? 7.359 5.657 0.665 1.00 92.94 93 MET A CA 1
ATOM 762 C C . MET A 1 93 ? 7.863 6.423 -0.547 1.00 92.94 93 MET A C 1
ATOM 764 O O . MET A 1 93 ? 8.689 7.328 -0.423 1.00 92.94 93 MET A O 1
ATOM 768 N N . TYR A 1 94 ? 7.349 6.061 -1.708 1.00 92.44 94 TYR A N 1
ATOM 769 C CA . TYR A 1 94 ? 7.647 6.722 -2.964 1.00 92.44 94 TYR A CA 1
ATOM 770 C C . TYR A 1 94 ? 6.545 7.719 -3.285 1.00 92.44 94 TYR A C 1
ATOM 772 O O . TYR A 1 94 ? 5.431 7.624 -2.769 1.00 92.44 94 TYR A O 1
ATOM 780 N N . SER A 1 95 ? 6.856 8.694 -4.129 1.00 91.75 95 SER A N 1
ATOM 781 C CA . SER A 1 95 ? 5.864 9.604 -4.692 1.00 91.75 95 SER A CA 1
ATOM 782 C C . SER A 1 95 ? 6.195 9.865 -6.151 1.00 91.75 95 SER A C 1
ATOM 784 O O . SER A 1 95 ? 7.366 9.946 -6.518 1.00 91.75 95 SER A O 1
ATOM 786 N N . GLY A 1 96 ? 5.171 9.986 -6.983 1.00 89.56 96 GLY A N 1
ATOM 787 C CA . GLY A 1 96 ? 5.350 10.330 -8.385 1.00 89.56 96 GLY A CA 1
ATOM 788 C C . GLY A 1 96 ? 4.060 10.234 -9.178 1.00 89.56 96 GLY A C 1
ATOM 789 O O . GLY A 1 96 ? 2.998 9.902 -8.647 1.00 89.56 96 GLY A O 1
ATOM 790 N N . GLU A 1 97 ? 4.177 10.510 -10.471 1.00 91.69 97 GLU A N 1
ATOM 791 C CA . GLU A 1 97 ? 3.069 10.393 -11.402 1.00 91.69 97 GLU A CA 1
ATOM 792 C C . GLU A 1 97 ? 2.938 8.951 -11.897 1.00 91.69 97 GLU A C 1
ATOM 794 O O . GLU A 1 97 ? 3.813 8.448 -12.600 1.00 91.69 97 GLU A O 1
ATOM 799 N N . LEU A 1 98 ? 1.828 8.292 -11.574 1.00 91.06 98 LEU A N 1
ATOM 800 C CA . LEU A 1 98 ? 1.517 6.953 -12.068 1.00 91.06 98 LEU A CA 1
ATOM 801 C C . LEU A 1 98 ? 0.172 6.957 -12.780 1.00 91.06 98 LEU A C 1
ATOM 803 O O . LEU A 1 98 ? -0.772 7.617 -12.352 1.00 91.06 98 LEU A O 1
ATOM 807 N N . THR A 1 99 ? 0.051 6.161 -13.841 1.00 91.62 99 THR A N 1
ATOM 808 C CA . THR A 1 99 ? -1.277 5.743 -14.300 1.00 91.62 99 THR A CA 1
ATOM 809 C C . THR A 1 99 ? -1.683 4.539 -13.470 1.00 91.62 99 THR A C 1
ATOM 811 O O . THR A 1 99 ? -1.121 3.457 -13.650 1.00 91.62 99 THR A O 1
ATOM 814 N N . LEU A 1 100 ? -2.616 4.728 -12.541 1.00 92.12 100 LEU A N 1
ATOM 815 C CA . LEU A 1 100 ? -3.145 3.633 -11.735 1.00 92.12 100 LEU A CA 1
ATOM 816 C C . LEU A 1 100 ? -4.331 2.992 -12.458 1.00 92.12 100 LEU A C 1
ATOM 818 O O . LEU A 1 100 ? -5.121 3.670 -13.119 1.00 92.12 100 LEU A O 1
ATOM 822 N N . TYR A 1 101 ? -4.450 1.676 -12.336 1.00 91.75 101 TYR A N 1
ATOM 823 C CA . TYR A 1 101 ? -5.610 0.946 -12.817 1.00 91.75 101 TYR A CA 1
ATOM 824 C C . TYR A 1 101 ? -5.833 -0.358 -12.067 1.00 91.75 101 TYR A C 1
ATOM 826 O O . TYR A 1 101 ? -4.970 -0.831 -11.329 1.00 91.75 101 TYR A O 1
ATOM 834 N N . ASP A 1 102 ? -7.023 -0.931 -12.255 1.00 92.25 102 ASP A N 1
ATOM 835 C CA . ASP A 1 102 ? -7.396 -2.228 -11.687 1.00 92.25 102 ASP A CA 1
ATOM 836 C C . ASP A 1 102 ? -7.082 -2.335 -10.179 1.00 92.25 102 ASP A C 1
ATOM 838 O O . ASP A 1 102 ? -6.341 -3.218 -9.753 1.00 92.25 102 ASP A O 1
ATOM 842 N N . CYS A 1 103 ? -7.585 -1.412 -9.358 1.00 93.25 103 CYS A N 1
ATOM 843 C CA . CYS A 1 103 ? -7.273 -1.382 -7.930 1.00 93.25 103 CYS A CA 1
ATOM 844 C C . CYS A 1 103 ? -8.022 -2.481 -7.171 1.00 93.25 103 CYS A C 1
ATOM 846 O O . CYS A 1 103 ? -9.235 -2.667 -7.328 1.00 93.25 103 CYS A O 1
ATOM 848 N N . ARG A 1 104 ? -7.280 -3.219 -6.342 1.00 94.38 104 ARG A N 1
ATOM 849 C CA . ARG A 1 104 ? -7.748 -4.386 -5.589 1.00 94.38 104 ARG A CA 1
ATOM 850 C C . ARG A 1 104 ? -7.530 -4.213 -4.088 1.00 94.38 104 ARG A C 1
ATOM 852 O O . ARG A 1 104 ? -6.754 -3.361 -3.658 1.00 94.38 104 ARG A O 1
ATOM 859 N N . ASN A 1 105 ? -8.212 -5.042 -3.300 1.00 94.00 105 ASN A N 1
ATOM 860 C CA . ASN A 1 105 ? -8.058 -5.075 -1.842 1.00 94.00 105 ASN A CA 1
ATOM 861 C C . ASN A 1 105 ? -6.774 -5.774 -1.368 1.00 94.00 105 ASN A C 1
ATOM 863 O O . ASN A 1 105 ? -6.345 -5.568 -0.239 1.00 94.00 105 ASN A O 1
ATOM 867 N N . SER A 1 106 ? -6.151 -6.569 -2.234 1.00 94.31 106 SER A N 1
ATOM 868 C CA . SER A 1 106 ? -4.890 -7.265 -1.996 1.00 94.31 106 SER A CA 1
ATOM 869 C C . SER A 1 106 ? -4.076 -7.305 -3.290 1.00 94.31 106 SER A C 1
ATOM 871 O O . SER A 1 106 ? -4.637 -7.197 -4.386 1.00 94.31 106 SER A O 1
ATOM 873 N N . PHE A 1 107 ? -2.754 -7.456 -3.189 1.00 91.19 107 PHE A N 1
ATOM 874 C CA . PHE A 1 107 ? -1.907 -7.579 -4.376 1.00 91.19 107 PHE A CA 1
ATOM 875 C C . PHE A 1 107 ? -1.843 -9.011 -4.911 1.00 91.19 107 PHE A C 1
ATOM 877 O O . PHE A 1 107 ? -1.623 -9.204 -6.106 1.00 91.19 107 PHE A O 1
ATOM 884 N N . TYR A 1 108 ? -2.058 -10.005 -4.047 1.00 86.31 108 TYR A N 1
ATOM 885 C CA . TYR A 1 108 ? -1.975 -11.416 -4.404 1.00 86.31 108 TYR A CA 1
ATOM 886 C C . TYR A 1 108 ? -3.362 -12.061 -4.459 1.00 86.31 108 TYR A C 1
ATOM 888 O O . TYR A 1 108 ? -4.232 -11.772 -3.632 1.00 86.31 108 TYR A O 1
ATOM 896 N N . ASN A 1 109 ? -3.556 -12.925 -5.457 1.00 82.94 109 ASN A N 1
ATOM 897 C CA . ASN A 1 109 ? -4.740 -13.760 -5.606 1.00 82.94 109 ASN A CA 1
ATOM 898 C C . ASN A 1 109 ? -4.417 -15.156 -5.063 1.00 82.94 109 ASN A C 1
ATOM 900 O O . ASN A 1 109 ? -3.796 -15.956 -5.759 1.00 82.94 109 ASN A O 1
ATOM 904 N N . GLN A 1 110 ? -4.817 -15.430 -3.820 1.00 72.56 110 GLN A N 1
ATOM 905 C CA . GLN A 1 110 ? -4.614 -16.737 -3.181 1.00 72.56 110 GLN A CA 1
ATOM 906 C C . GLN A 1 110 ? -5.713 -17.754 -3.506 1.00 72.56 110 GLN A C 1
ATOM 908 O O . GLN A 1 110 ? -5.695 -18.857 -2.974 1.00 72.56 110 GLN A O 1
ATOM 913 N N . GLY A 1 111 ? -6.696 -17.399 -4.342 1.00 72.56 111 GLY A N 1
ATOM 914 C CA . GLY A 1 111 ? -7.883 -18.233 -4.544 1.00 72.56 111 GLY A CA 1
ATOM 915 C C . GLY A 1 111 ? -8.856 -18.210 -3.357 1.00 72.56 111 GL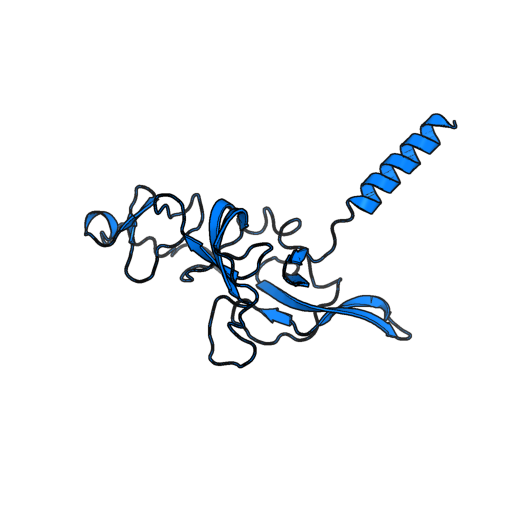Y A C 1
ATOM 916 O O . GLY A 1 111 ? -9.833 -18.951 -3.358 1.00 72.56 111 GLY A O 1
ATOM 917 N N . HIS A 1 112 ? -8.626 -17.348 -2.361 1.00 75.69 112 HIS A N 1
ATOM 918 C CA . HIS A 1 112 ? -9.600 -17.062 -1.311 1.00 75.69 112 HIS A CA 1
ATOM 919 C C . HIS A 1 112 ? -10.645 -16.068 -1.814 1.00 75.69 112 HIS A C 1
ATOM 921 O O . HIS A 1 112 ? -10.293 -15.075 -2.456 1.00 75.69 112 HIS A O 1
ATOM 927 N N . GLU A 1 113 ? -11.907 -16.267 -1.429 1.00 82.88 113 GLU A N 1
ATOM 928 C CA . GLU A 1 113 ? -13.006 -15.352 -1.767 1.00 82.88 113 GLU A CA 1
ATOM 929 C C . GLU A 1 113 ? -12.758 -13.921 -1.282 1.00 82.88 113 GLU A C 1
ATOM 931 O O . GLU A 1 113 ? -13.275 -12.975 -1.867 1.00 82.88 113 GLU A O 1
ATOM 936 N N . THR A 1 114 ? -11.967 -13.742 -0.221 1.00 83.69 114 THR A N 1
ATOM 937 C CA . THR A 1 114 ? -11.598 -12.440 0.351 1.00 83.69 114 THR A CA 1
ATOM 938 C C . THR A 1 114 ? -10.456 -11.746 -0.388 1.00 83.69 114 THR A C 1
ATOM 940 O O . THR A 1 114 ? -10.247 -10.555 -0.170 1.00 83.69 114 THR A O 1
ATOM 943 N N . SER A 1 115 ? -9.736 -12.443 -1.270 1.00 89.69 115 SER A N 1
ATOM 944 C CA . SER A 1 115 ? -8.546 -11.928 -1.954 1.00 89.69 115 SER A CA 1
ATOM 945 C C . SER A 1 115 ? -8.859 -11.342 -3.331 1.00 89.69 115 SER A C 1
ATOM 947 O O . SER A 1 115 ? -9.803 -11.749 -4.005 1.00 89.69 115 SER A O 1
ATOM 949 N N . PHE A 1 116 ? -8.047 -10.375 -3.761 1.00 91.06 116 PHE A N 1
ATOM 950 C CA . PHE A 1 116 ? -8.029 -9.809 -5.111 1.00 91.06 116 PHE A CA 1
ATOM 951 C C . PHE A 1 116 ? -9.373 -9.226 -5.585 1.00 91.06 116 PHE A C 1
ATOM 953 O O . PHE A 1 116 ? -9.632 -9.078 -6.790 1.00 91.06 116 PHE A O 1
ATOM 960 N N . LYS A 1 117 ? -10.235 -8.848 -4.634 1.00 92.31 117 LYS A N 1
ATOM 961 C CA . LYS A 1 117 ? -11.525 -8.221 -4.909 1.00 92.31 117 LYS A CA 1
ATOM 962 C C . LYS A 1 117 ? -11.296 -6.895 -5.599 1.00 92.31 117 LYS A C 1
ATOM 964 O O . LYS A 1 117 ? -10.462 -6.090 -5.179 1.00 92.31 117 LYS A O 1
ATOM 969 N N . LYS A 1 118 ? -12.047 -6.680 -6.676 1.00 92.12 118 LYS A N 1
ATOM 970 C CA . LYS A 1 118 ? -12.049 -5.405 -7.378 1.00 92.12 118 LYS A CA 1
ATOM 971 C C . LYS A 1 118 ? -12.624 -4.342 -6.464 1.00 92.12 118 L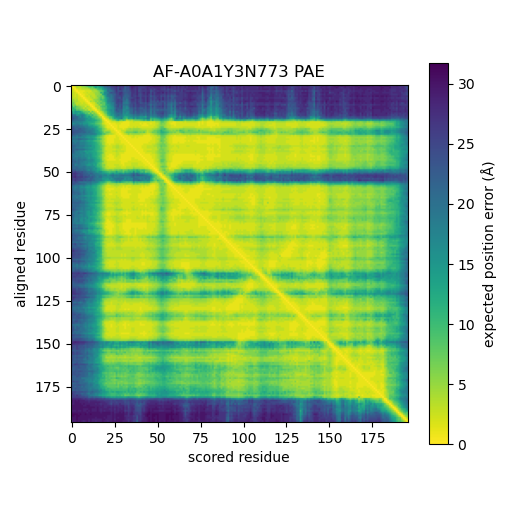YS A C 1
ATOM 973 O O . LYS A 1 118 ? -13.757 -4.474 -6.020 1.00 92.12 118 LYS A O 1
ATOM 978 N N . ILE A 1 119 ? -11.827 -3.320 -6.188 1.00 89.94 119 ILE A N 1
ATOM 979 C CA . ILE A 1 119 ? -12.253 -2.170 -5.401 1.00 89.94 119 ILE A CA 1
ATOM 980 C C . ILE A 1 119 ? -12.676 -1.041 -6.338 1.00 89.94 119 ILE A C 1
ATOM 982 O O . ILE A 1 119 ? -13.700 -0.405 -6.111 1.00 89.94 119 ILE A O 1
ATOM 986 N N . SER A 1 120 ? -11.903 -0.792 -7.395 1.00 85.12 120 SER A N 1
ATOM 987 C CA . SER A 1 120 ? -12.261 0.193 -8.411 1.00 85.12 120 SER A CA 1
ATOM 988 C C . SER A 1 120 ? -11.594 -0.090 -9.751 1.00 85.12 120 SER A C 1
ATOM 990 O O . SER A 1 120 ? -10.480 -0.614 -9.842 1.0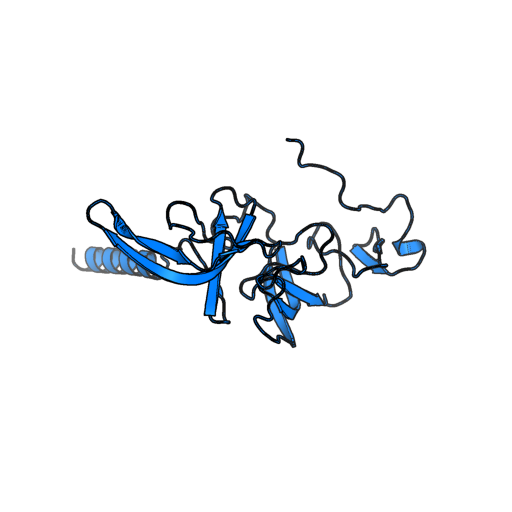0 85.12 120 SER A O 1
ATOM 992 N N . GLU A 1 121 ? -12.293 0.288 -10.818 1.00 79.12 121 GLU A N 1
ATOM 993 C CA . GLU A 1 121 ? -11.676 0.527 -12.115 1.00 79.12 121 GLU A CA 1
ATOM 994 C C . GLU A 1 121 ? -11.150 1.952 -12.123 1.00 79.12 121 GLU A C 1
ATOM 996 O O . GLU A 1 121 ? -11.906 2.916 -12.192 1.00 79.12 121 GLU A O 1
ATOM 1001 N N . PHE A 1 122 ? -9.837 2.074 -11.995 1.00 79.56 122 PHE A N 1
ATOM 1002 C CA . PHE A 1 122 ? -9.142 3.329 -12.202 1.00 79.56 122 PHE A CA 1
ATOM 1003 C C . PHE A 1 122 ? -8.450 3.257 -13.567 1.00 79.56 122 PHE A C 1
ATOM 1005 O O . PHE A 1 122 ? -8.067 2.174 -14.001 1.00 79.56 122 PHE A O 1
ATOM 1012 N N . ASN A 1 123 ? -8.352 4.365 -14.290 1.00 84.62 123 ASN A N 1
ATOM 1013 C CA . ASN A 1 123 ? -7.521 4.461 -15.494 1.00 84.62 123 ASN A CA 1
ATOM 1014 C C . ASN A 1 123 ? -7.112 5.919 -15.683 1.00 84.62 123 ASN A C 1
ATOM 1016 O O . ASN A 1 123 ? -7.409 6.558 -16.691 1.00 84.62 123 ASN A O 1
ATOM 1020 N N . GLN A 1 124 ? -6.536 6.480 -14.625 1.00 86.31 124 GLN A N 1
ATOM 1021 C CA . GLN A 1 124 ? -6.180 7.886 -14.572 1.00 86.31 124 GLN A CA 1
ATOM 1022 C C . GLN A 1 124 ? -4.734 8.030 -14.133 1.00 86.31 124 GLN A C 1
ATOM 1024 O O . GLN A 1 124 ? -4.208 7.268 -13.317 1.00 86.31 124 GLN A O 1
ATOM 1029 N N . LYS A 1 125 ? -4.105 9.044 -14.711 1.00 91.50 125 LYS A N 1
ATOM 1030 C CA . LYS A 1 125 ? -2.789 9.519 -14.332 1.00 91.50 125 LYS A CA 1
ATOM 1031 C C . LYS A 1 125 ? -2.938 10.396 -13.091 1.00 91.50 125 LYS A C 1
ATOM 1033 O O . LYS A 1 125 ? -3.693 11.364 -13.115 1.00 91.50 125 LYS A O 1
ATOM 1038 N N . VAL A 1 126 ? -2.247 10.035 -12.018 1.00 90.88 126 VAL A N 1
ATOM 1039 C CA . VAL A 1 126 ? -2.348 10.695 -10.714 1.00 90.88 126 VAL A CA 1
ATOM 1040 C C . VAL A 1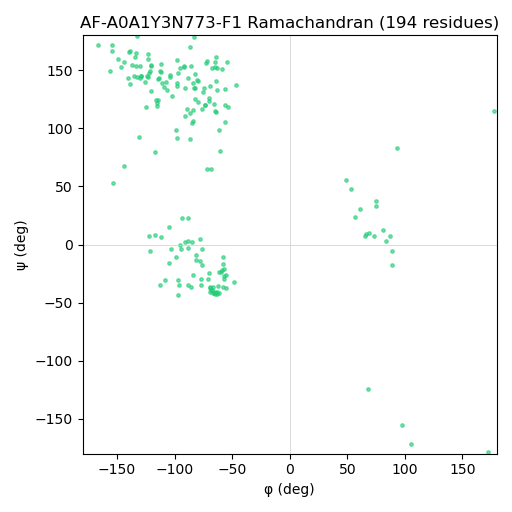 126 ? -0.977 10.928 -10.106 1.00 90.88 126 VAL A C 1
ATOM 1042 O O . VAL A 1 126 ? -0.081 10.094 -10.233 1.00 90.88 126 VAL A O 1
ATOM 1045 N N . GLN A 1 127 ? -0.840 12.048 -9.398 1.00 92.75 127 GLN A N 1
ATOM 1046 C CA . GLN A 1 127 ? 0.240 12.242 -8.438 1.00 92.75 127 GLN A CA 1
ATOM 1047 C C . GLN A 1 127 ? -0.106 11.448 -7.184 1.00 92.75 127 GLN A C 1
ATOM 1049 O O . GLN A 1 127 ? -1.127 11.709 -6.547 1.00 92.75 127 GLN A O 1
ATOM 1054 N N . VAL A 1 128 ? 0.705 10.447 -6.856 1.00 92.06 128 VAL A N 1
ATOM 1055 C CA . VAL A 1 128 ? 0.371 9.493 -5.801 1.00 92.06 128 VAL A CA 1
ATOM 1056 C C . VAL A 1 128 ? 1.584 9.163 -4.950 1.00 92.06 128 VAL A C 1
ATOM 1058 O O . VAL A 1 128 ? 2.684 8.960 -5.463 1.00 92.06 128 VAL A O 1
ATOM 1061 N N . SER A 1 129 ? 1.364 9.086 -3.638 1.00 94.19 129 SER A N 1
ATOM 1062 C CA . SER A 1 129 ? 2.297 8.461 -2.706 1.00 94.19 129 SER A CA 1
ATOM 1063 C C . SER A 1 129 ? 1.947 6.990 -2.548 1.00 94.19 129 SER A C 1
ATOM 1065 O O . SER A 1 129 ? 0.774 6.630 -2.398 1.00 94.19 129 SER A O 1
ATOM 1067 N N . TYR A 1 130 ? 2.959 6.133 -2.600 1.00 94.56 130 TYR A N 1
ATOM 1068 C CA . TYR A 1 130 ? 2.752 4.697 -2.615 1.00 94.56 130 TYR A CA 1
ATOM 1069 C C . TYR A 1 130 ? 3.887 3.919 -1.958 1.00 94.56 130 TYR A C 1
ATOM 1071 O O . TYR A 1 130 ? 5.021 4.382 -1.834 1.00 94.56 130 TYR A O 1
ATOM 1079 N N . PHE A 1 131 ? 3.554 2.696 -1.569 1.00 94.44 131 PHE A N 1
ATOM 1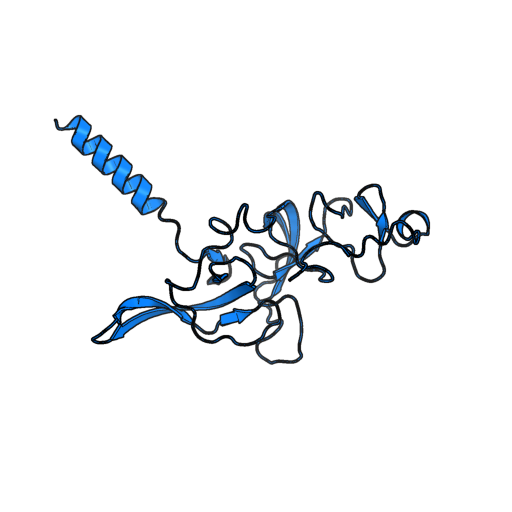080 C CA . PHE A 1 131 ? 4.494 1.672 -1.142 1.00 94.44 131 PHE A CA 1
ATOM 1081 C C . PHE A 1 131 ? 4.518 0.547 -2.176 1.00 94.44 131 PHE A C 1
ATOM 1083 O O . PHE A 1 131 ? 3.545 0.338 -2.905 1.00 94.44 131 PHE A O 1
ATOM 1090 N N . THR A 1 132 ? 5.619 -0.190 -2.235 1.00 90.56 132 THR A N 1
ATOM 1091 C CA . THR A 1 132 ? 5.779 -1.328 -3.145 1.00 90.56 132 THR A CA 1
ATOM 1092 C C . THR A 1 132 ? 6.060 -2.596 -2.361 1.00 90.56 132 THR A C 1
ATOM 1094 O O . THR A 1 132 ? 6.642 -2.538 -1.275 1.00 90.56 132 THR A O 1
ATOM 1097 N N . GLU A 1 133 ? 5.622 -3.731 -2.901 1.00 85.75 133 GLU A N 1
ATOM 1098 C CA . GLU A 1 133 ? 6.034 -5.052 -2.432 1.00 85.75 133 GLU A CA 1
ATOM 1099 C C . GLU A 1 133 ? 6.900 -5.713 -3.493 1.00 85.75 133 GLU A C 1
ATOM 1101 O O . GLU A 1 133 ? 6.636 -5.607 -4.694 1.00 85.75 133 GLU A O 1
ATOM 1106 N N . ILE A 1 134 ? 7.959 -6.375 -3.036 1.00 74.00 134 ILE A N 1
ATOM 1107 C CA . ILE A 1 134 ? 8.909 -7.055 -3.913 1.00 74.00 134 ILE A CA 1
ATOM 1108 C C . ILE A 1 134 ? 8.180 -8.187 -4.644 1.00 74.00 134 ILE A C 1
ATOM 1110 O O . ILE A 1 134 ? 7.345 -8.867 -4.059 1.00 74.00 134 ILE A O 1
ATOM 1114 N N . ASP A 1 135 ? 8.501 -8.373 -5.925 1.00 72.88 135 ASP A N 1
ATOM 1115 C CA . ASP A 1 135 ? 7.932 -9.405 -6.805 1.00 72.88 135 ASP A CA 1
ATOM 1116 C C . ASP A 1 135 ? 6.431 -9.261 -7.138 1.00 72.88 135 ASP A C 1
ATOM 1118 O O . ASP A 1 135 ? 5.864 -10.132 -7.805 1.00 72.88 135 ASP A O 1
ATOM 1122 N N . PHE A 1 136 ? 5.792 -8.141 -6.777 1.00 81.69 136 PHE A N 1
ATOM 1123 C CA . PHE A 1 136 ? 4.397 -7.858 -7.133 1.00 81.69 136 PHE A CA 1
ATOM 1124 C C . PHE A 1 136 ? 4.262 -6.676 -8.104 1.00 81.69 136 PHE A C 1
ATOM 1126 O O . PHE A 1 136 ? 4.971 -5.675 -8.024 1.00 81.69 136 PHE A O 1
ATOM 1133 N N . ASP A 1 137 ? 3.310 -6.779 -9.038 1.00 83.19 137 ASP A N 1
ATOM 1134 C CA . ASP A 1 137 ? 3.056 -5.796 -10.105 1.00 83.19 137 ASP A CA 1
ATOM 1135 C C . ASP A 1 137 ? 2.083 -4.678 -9.686 1.00 83.19 137 ASP A C 1
ATOM 1137 O O . ASP A 1 137 ? 1.430 -4.045 -10.524 1.00 83.19 137 ASP A O 1
ATOM 1141 N N . ARG A 1 138 ? 1.960 -4.446 -8.376 1.00 91.06 138 ARG A N 1
ATOM 1142 C CA . ARG A 1 138 ? 0.997 -3.518 -7.784 1.00 91.06 138 ARG A CA 1
ATOM 1143 C C . ARG A 1 138 ? 1.660 -2.621 -6.757 1.00 91.06 138 ARG A C 1
ATOM 1145 O O . ARG A 1 138 ? 2.511 -3.061 -5.989 1.00 91.06 138 ARG A O 1
ATOM 1152 N N . VAL A 1 139 ? 1.203 -1.378 -6.707 1.00 93.69 139 VAL A N 1
ATOM 1153 C CA . VAL A 1 139 ? 1.583 -0.420 -5.667 1.00 93.69 139 VAL A CA 1
ATOM 1154 C C . VAL A 1 139 ? 0.450 -0.266 -4.663 1.00 93.69 139 VAL A C 1
ATOM 1156 O O . VAL A 1 139 ? -0.726 -0.288 -5.036 1.00 93.69 139 VAL A O 1
ATOM 1159 N N . PHE A 1 140 ? 0.799 -0.087 -3.395 1.00 95.31 140 PHE A N 1
ATOM 1160 C CA . PHE A 1 140 ? -0.148 0.264 -2.348 1.00 95.31 140 PHE A CA 1
ATOM 1161 C C . PHE A 1 140 ? -0.264 1.775 -2.238 1.00 95.31 140 PHE A C 1
ATOM 1163 O O . PHE A 1 140 ? 0.705 2.449 -1.897 1.00 95.31 140 PHE A O 1
ATOM 1170 N N . SER A 1 141 ? -1.447 2.311 -2.507 1.00 94.06 141 SER A N 1
ATOM 1171 C CA . SER A 1 141 ? -1.731 3.746 -2.444 1.00 94.06 141 SER A CA 1
ATOM 1172 C C . SER A 1 141 ? -3.022 4.012 -1.677 1.00 94.06 141 SER A C 1
ATOM 1174 O O . SER A 1 141 ? -3.714 3.079 -1.269 1.00 94.06 141 SER A O 1
ATOM 1176 N N . GLY A 1 142 ? -3.407 5.283 -1.535 1.00 92.75 142 GLY A N 1
ATOM 1177 C CA . GLY A 1 142 ? -4.729 5.654 -1.011 1.00 92.75 142 GLY A CA 1
ATOM 1178 C C . GLY A 1 142 ? -5.909 5.086 -1.820 1.00 92.75 142 GLY A C 1
ATOM 1179 O O . GLY A 1 142 ? -7.043 5.115 -1.355 1.00 92.75 142 GLY A O 1
ATOM 1180 N N . HIS A 1 143 ? -5.660 4.526 -3.009 1.00 92.00 143 HIS A N 1
ATOM 1181 C CA . HIS A 1 143 ? -6.657 3.838 -3.835 1.00 92.00 143 HIS A CA 1
ATOM 1182 C C . HIS A 1 143 ? -6.674 2.307 -3.642 1.00 92.00 143 HIS A C 1
ATOM 1184 O O . HIS A 1 143 ? -7.486 1.623 -4.265 1.00 92.00 143 HIS A O 1
ATOM 1190 N N . GLY A 1 144 ? -5.807 1.763 -2.781 1.00 93.62 144 GLY A N 1
ATOM 1191 C CA . GLY A 1 144 ? -5.614 0.326 -2.570 1.00 93.62 144 GLY A CA 1
ATOM 1192 C C . GLY A 1 144 ? -4.422 -0.241 -3.345 1.00 93.62 144 GLY A C 1
ATOM 1193 O O . GLY A 1 144 ? -3.480 0.487 -3.672 1.00 93.62 144 GLY A O 1
ATOM 1194 N N . TRP A 1 145 ? -4.465 -1.546 -3.632 1.00 94.44 145 TRP A N 1
ATOM 1195 C CA . TRP A 1 145 ? -3.438 -2.262 -4.396 1.00 94.44 145 TRP A CA 1
ATOM 1196 C C . TRP A 1 145 ? -3.708 -2.166 -5.893 1.00 94.44 145 TRP A C 1
ATOM 1198 O O . TRP A 1 145 ? -4.416 -2.988 -6.484 1.00 94.44 145 TRP A O 1
ATOM 1208 N N . CYS A 1 146 ? -3.144 -1.149 -6.524 1.00 93.50 146 CYS A N 1
ATOM 1209 C CA . CYS A 1 146 ? -3.396 -0.841 -7.925 1.00 93.50 146 CYS A CA 1
ATOM 1210 C C . CYS A 1 146 ? -2.299 -1.402 -8.816 1.00 93.50 146 CYS A C 1
ATOM 1212 O O . CYS A 1 146 ? -1.115 -1.280 -8.497 1.00 93.50 146 CYS A O 1
ATOM 1214 N N . LYS A 1 147 ? -2.690 -1.955 -9.970 1.00 92.00 147 LYS A N 1
ATOM 1215 C CA . LYS A 1 147 ? -1.740 -2.057 -11.072 1.00 92.00 147 LYS A CA 1
ATOM 1216 C C . LYS A 1 147 ? -1.349 -0.649 -11.480 1.00 92.00 147 LYS A C 1
ATOM 1218 O O . LYS A 1 147 ? -2.117 0.306 -11.333 1.00 92.00 147 LYS A O 1
ATOM 1223 N N . PHE A 1 148 ? -0.146 -0.530 -11.999 1.00 89.19 148 PHE A N 1
ATOM 1224 C CA . PHE A 1 148 ? 0.365 0.747 -12.438 1.00 89.19 148 PHE A CA 1
ATOM 1225 C C . PHE A 1 148 ? 0.993 0.618 -13.816 1.00 89.19 148 PHE A C 1
ATOM 1227 O O . PHE A 1 148 ? 1.437 -0.447 -14.253 1.00 89.19 148 PHE A O 1
ATOM 1234 N N . LYS A 1 149 ? 0.996 1.738 -14.523 1.00 84.00 149 LYS A N 1
ATOM 1235 C CA . LYS A 1 149 ? 1.863 1.977 -15.662 1.00 84.00 149 LYS A CA 1
ATOM 1236 C C . LYS A 1 149 ? 2.612 3.259 -15.362 1.00 84.00 149 LYS A C 1
ATOM 1238 O O . LYS A 1 149 ? 2.005 4.316 -15.178 1.00 84.00 149 LYS A O 1
ATOM 1243 N N . GLU A 1 150 ? 3.925 3.137 -15.285 1.00 71.00 150 GLU A N 1
ATOM 1244 C CA . GLU A 1 150 ? 4.792 4.289 -15.110 1.00 71.00 150 GLU A CA 1
ATOM 1245 C C . GLU A 1 150 ? 4.990 4.995 -16.474 1.00 71.00 150 GLU A C 1
ATOM 1247 O O . GLU A 1 150 ? 5.060 4.322 -17.516 1.00 71.00 150 GLU A O 1
ATOM 1252 N N . PRO A 1 151 ? 5.012 6.340 -16.512 1.00 61.78 151 PRO A N 1
ATOM 1253 C CA . PRO A 1 151 ? 5.353 7.092 -17.715 1.00 61.78 151 PRO A CA 1
ATOM 1254 C C . PRO A 1 151 ? 6.809 6.846 -18.139 1.00 61.78 151 PRO A C 1
ATOM 1256 O O . PRO A 1 151 ? 7.724 7.300 -17.479 1.00 61.78 151 PRO A O 1
ATOM 1259 N N . HIS A 1 152 ? 7.033 6.233 -19.306 1.00 68.56 152 HIS A N 1
ATOM 1260 C CA . HIS A 1 152 ? 8.368 5.901 -19.854 1.00 68.56 152 HIS A CA 1
ATOM 1261 C C . HIS A 1 152 ? 8.997 4.590 -19.346 1.00 68.56 152 HIS A C 1
ATOM 1263 O O . HIS A 1 152 ? 10.079 4.223 -19.804 1.00 68.56 152 HIS A O 1
ATOM 1269 N N . GLY A 1 153 ? 8.298 3.821 -18.508 1.00 76.25 153 GLY A N 1
ATOM 1270 C CA . GLY A 1 153 ? 8.688 2.453 -18.153 1.00 76.25 153 GLY A CA 1
ATOM 1271 C C . GLY A 1 153 ? 9.866 2.384 -17.182 1.00 76.25 153 GLY A C 1
ATOM 1272 O O . GLY A 1 153 ? 10.678 1.462 -17.278 1.00 76.25 153 GLY A O 1
ATOM 1273 N N . ARG A 1 154 ? 9.982 3.360 -16.279 1.00 84.38 154 ARG A N 1
ATOM 1274 C CA . ARG A 1 154 ? 10.989 3.401 -15.225 1.00 84.38 154 ARG A CA 1
ATOM 1275 C C . ARG A 1 154 ? 10.774 2.310 -14.183 1.00 84.38 154 ARG A C 1
ATOM 1277 O O . ARG A 1 154 ? 9.655 1.902 -13.883 1.00 84.38 154 ARG A O 1
ATOM 1284 N N . CYS A 1 155 ? 11.874 1.902 -13.576 1.00 85.75 155 CYS A N 1
ATOM 1285 C CA . CYS A 1 155 ? 11.931 0.916 -12.506 1.00 85.75 155 CYS A CA 1
ATOM 1286 C C . CYS A 1 155 ? 13.172 1.147 -11.643 1.00 85.75 155 CYS A C 1
ATOM 1288 O O . CYS A 1 155 ? 14.069 1.910 -12.013 1.00 85.75 155 CYS A O 1
ATOM 1290 N N . GLY A 1 156 ? 13.256 0.422 -10.532 1.00 81.56 156 GLY A N 1
ATOM 1291 C CA . GLY A 1 156 ? 14.449 0.382 -9.699 1.00 81.56 156 GLY A CA 1
ATOM 1292 C C . GLY A 1 156 ? 14.313 1.176 -8.405 1.00 81.56 156 GLY A C 1
ATOM 1293 O O . GLY A 1 156 ? 13.237 1.598 -8.000 1.00 81.56 156 GLY A O 1
ATOM 1294 N N . LYS A 1 157 ? 15.433 1.323 -7.692 1.00 81.25 157 LYS A N 1
ATOM 1295 C CA . LYS A 1 157 ? 15.465 1.737 -6.277 1.00 81.25 157 LYS A CA 1
ATOM 1296 C C . LYS A 1 157 ? 14.792 3.085 -6.031 1.00 81.25 157 LYS A C 1
ATOM 1298 O O . LYS A 1 157 ? 14.163 3.252 -4.989 1.00 81.25 157 LYS A O 1
ATOM 1303 N N . ASP A 1 158 ? 14.943 4.007 -6.972 1.00 84.38 158 ASP A N 1
ATOM 1304 C CA . ASP A 1 158 ? 14.529 5.399 -6.808 1.00 84.38 158 ASP A CA 1
ATOM 1305 C C . ASP A 1 158 ? 13.003 5.556 -6.786 1.00 84.38 158 ASP A C 1
ATOM 1307 O O . ASP A 1 158 ? 12.493 6.493 -6.180 1.00 84.38 158 ASP A O 1
ATOM 1311 N N . ASN A 1 159 ? 12.271 4.613 -7.390 1.00 84.38 159 ASN A N 1
ATOM 1312 C CA . ASN A 1 159 ? 10.807 4.576 -7.378 1.00 84.38 159 ASN A CA 1
ATOM 1313 C C . ASN A 1 159 ? 10.225 3.283 -6.772 1.00 84.38 159 ASN A C 1
ATOM 1315 O O . ASN A 1 159 ? 9.015 3.163 -6.617 1.00 84.38 159 ASN A O 1
ATOM 1319 N N . GLY A 1 160 ? 11.068 2.305 -6.430 1.00 85.88 160 GLY A N 1
ATOM 1320 C CA . GLY A 1 160 ? 10.666 1.015 -5.866 1.00 85.88 160 GLY A CA 1
ATOM 1321 C C . GLY A 1 160 ? 9.852 0.138 -6.813 1.00 85.88 160 GLY A C 1
ATOM 1322 O O . GLY A 1 160 ? 9.332 -0.891 -6.379 1.00 85.88 160 GLY A O 1
ATOM 1323 N N . LEU A 1 161 ? 9.703 0.541 -8.078 1.00 87.12 161 LEU A N 1
ATOM 1324 C CA . LEU A 1 161 ? 8.845 -0.128 -9.042 1.00 87.12 161 LEU A CA 1
ATOM 1325 C C . LEU A 1 161 ? 9.578 -1.309 -9.670 1.00 87.12 161 LEU A C 1
ATOM 1327 O O . LEU A 1 161 ? 10.724 -1.199 -10.117 1.00 87.12 161 LEU A O 1
ATOM 1331 N N . SER A 1 162 ? 8.863 -2.425 -9.754 1.00 79.62 162 SER A N 1
ATOM 1332 C CA . SER A 1 162 ? 9.282 -3.600 -10.508 1.00 79.62 162 SER A CA 1
ATOM 1333 C C . SER A 1 162 ? 8.738 -3.545 -11.931 1.00 79.62 162 SER A C 1
ATOM 1335 O O . SER A 1 162 ? 7.689 -2.958 -12.202 1.00 79.62 162 SER A O 1
ATOM 1337 N N . CYS A 1 163 ? 9.451 -4.182 -12.853 1.00 78.12 163 CYS A N 1
ATOM 1338 C CA . CYS A 1 163 ? 8.948 -4.363 -14.205 1.00 78.12 163 CYS A CA 1
ATOM 1339 C C . CYS A 1 163 ? 7.816 -5.387 -14.236 1.00 78.12 163 CYS A C 1
ATOM 1341 O O . CYS A 1 163 ? 7.709 -6.251 -13.365 1.00 78.12 163 CYS A O 1
ATOM 1343 N N . LYS A 1 164 ? 6.983 -5.311 -15.279 1.00 74.94 164 LYS A N 1
ATOM 1344 C CA . LYS A 1 164 ? 5.997 -6.362 -15.550 1.00 74.94 164 LYS A CA 1
ATOM 1345 C C . LYS A 1 164 ? 6.678 -7.729 -15.646 1.00 74.94 164 LYS A C 1
ATOM 1347 O O . LYS A 1 164 ? 7.863 -7.819 -15.970 1.00 74.94 164 LYS A O 1
ATOM 1352 N N . LYS A 1 165 ? 5.898 -8.788 -15.420 1.00 73.31 165 LYS A N 1
ATOM 1353 C CA . LYS A 1 165 ? 6.362 -10.168 -15.577 1.00 73.31 165 LYS A CA 1
ATOM 1354 C C . LYS A 1 165 ? 7.109 -10.337 -16.909 1.00 73.31 165 LYS A C 1
ATOM 1356 O O . LYS A 1 165 ? 6.691 -9.785 -17.928 1.00 73.31 165 LYS A O 1
ATOM 1361 N N . ASP A 1 166 ? 8.226 -11.059 -16.853 1.00 75.94 166 ASP A N 1
ATOM 1362 C CA . ASP A 1 166 ? 9.127 -11.352 -17.978 1.00 75.94 166 ASP A CA 1
ATOM 1363 C C . ASP A 1 166 ? 9.920 -10.146 -18.529 1.00 75.94 166 ASP A C 1
ATOM 1365 O O . ASP A 1 166 ? 10.582 -10.253 -19.560 1.00 75.94 166 ASP A O 1
ATOM 1369 N N . TYR A 1 167 ? 9.892 -9.000 -17.840 1.00 79.88 167 TYR A N 1
ATOM 1370 C CA . TYR A 1 167 ? 10.735 -7.838 -18.131 1.00 79.88 167 TYR A CA 1
ATOM 1371 C C . TYR A 1 167 ? 11.736 -7.614 -16.997 1.00 79.88 167 TYR A C 1
ATOM 1373 O O . TYR A 1 167 ? 11.459 -7.889 -15.831 1.00 79.88 167 TYR A O 1
ATOM 1381 N N . CYS A 1 168 ? 12.898 -7.073 -17.343 1.00 83.31 168 CYS A N 1
ATOM 1382 C CA . CYS A 1 168 ? 13.981 -6.777 -16.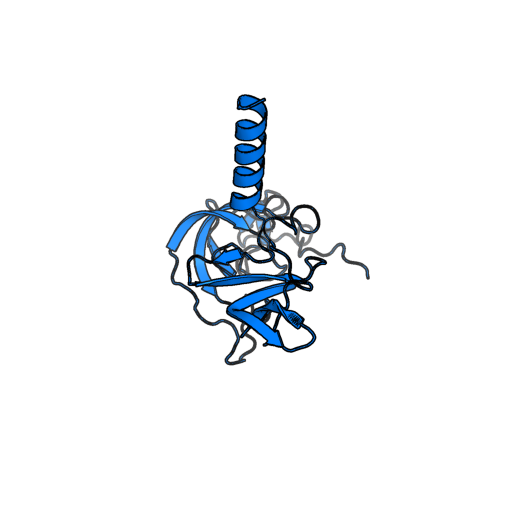417 1.00 83.31 168 CYS A CA 1
ATOM 1383 C C . CYS A 1 168 ? 14.172 -5.272 -16.273 1.00 83.31 168 CYS A C 1
ATOM 1385 O O . CYS A 1 168 ? 13.964 -4.513 -17.225 1.00 83.31 168 CYS A O 1
ATOM 1387 N N . CYS A 1 169 ? 14.607 -4.859 -15.085 1.00 84.62 169 CYS A N 1
ATOM 1388 C CA . CYS A 1 169 ? 15.018 -3.490 -14.844 1.00 84.62 169 CYS A CA 1
ATOM 1389 C C . CYS A 1 169 ? 16.491 -3.320 -15.221 1.00 84.62 169 CYS A C 1
ATOM 1391 O O . CYS A 1 169 ? 17.369 -3.888 -14.574 1.00 84.62 169 CYS A O 1
ATOM 1393 N N . SER A 1 170 ? 16.765 -2.544 -16.268 1.00 85.50 170 SER A N 1
ATOM 1394 C CA . SER A 1 170 ? 18.137 -2.214 -16.663 1.00 85.50 170 SER A CA 1
ATOM 1395 C C . SER A 1 170 ? 18.852 -1.403 -15.579 1.00 85.50 170 SER A C 1
ATOM 1397 O O . SER A 1 170 ? 18.220 -0.714 -14.776 1.00 85.50 170 SER A O 1
ATOM 1399 N N . LYS A 1 171 ? 20.191 -1.363 -15.630 1.00 81.94 171 LYS A N 1
ATOM 1400 C CA . LYS A 1 171 ? 21.000 -0.476 -14.766 1.00 81.94 171 LYS A CA 1
ATOM 1401 C C . LYS A 1 171 ? 20.664 1.018 -14.904 1.00 81.94 171 LYS A C 1
ATOM 1403 O O . LYS A 1 171 ? 21.064 1.810 -14.062 1.00 81.94 171 LYS A O 1
ATOM 1408 N N . TYR A 1 172 ? 19.969 1.400 -15.976 1.00 85.31 172 TYR A N 1
ATOM 1409 C CA . TYR A 1 172 ? 19.528 2.771 -16.235 1.00 85.31 172 TYR A CA 1
ATOM 1410 C C . TYR A 1 172 ? 18.128 3.063 -15.666 1.00 85.31 172 TYR A C 1
ATOM 1412 O O . TYR A 1 172 ? 17.603 4.161 -15.857 1.00 85.31 172 TYR A O 1
ATOM 1420 N N . GLY A 1 173 ? 17.517 2.090 -14.981 1.00 86.06 173 GLY A N 1
ATOM 1421 C CA . GLY A 1 173 ? 16.211 2.231 -14.347 1.00 86.06 173 GLY A CA 1
ATOM 1422 C C . GLY A 1 173 ? 15.061 2.210 -15.345 1.00 86.06 173 GLY A C 1
ATOM 1423 O O . GLY A 1 173 ? 14.115 2.968 -15.177 1.00 86.06 173 GLY A O 1
ATOM 1424 N N . TYR A 1 174 ? 15.157 1.390 -16.394 1.00 86.50 174 TYR A N 1
ATOM 1425 C CA . TYR A 1 174 ? 14.099 1.199 -17.393 1.00 86.50 174 TYR A CA 1
ATOM 1426 C C . TYR A 1 174 ? 13.788 -0.275 -17.601 1.00 86.50 174 TYR A C 1
ATOM 1428 O O . TYR A 1 174 ? 14.707 -1.095 -17.597 1.00 86.50 174 TYR A O 1
ATOM 1436 N N . CYS A 1 175 ? 12.519 -0.586 -17.846 1.00 83.44 175 CYS A N 1
ATOM 1437 C CA . CYS A 1 175 ? 12.037 -1.926 -18.134 1.00 83.44 175 CYS A CA 1
ATOM 1438 C C . CYS A 1 175 ? 12.227 -2.319 -19.600 1.00 83.44 175 CYS A C 1
ATOM 1440 O O . CYS A 1 175 ? 11.852 -1.580 -20.508 1.00 83.44 175 CYS A O 1
ATOM 1442 N N . GLY A 1 176 ? 12.715 -3.535 -19.827 1.00 84.06 176 GLY A N 1
ATOM 1443 C CA . GLY A 1 176 ? 12.857 -4.133 -21.155 1.00 84.06 176 GLY A CA 1
ATOM 1444 C C . GLY A 1 176 ? 13.131 -5.631 -21.057 1.00 84.06 176 GLY A C 1
ATOM 1445 O O . GLY A 1 176 ? 13.317 -6.162 -19.967 1.00 84.06 176 GLY A O 1
ATOM 1446 N N . ASN A 1 177 ? 13.117 -6.327 -22.189 1.00 86.44 177 ASN A N 1
ATOM 1447 C CA . ASN A 1 177 ? 13.263 -7.786 -22.258 1.00 86.44 177 ASN A CA 1
ATOM 1448 C C . ASN A 1 177 ? 14.449 -8.240 -23.128 1.00 86.44 177 ASN A C 1
ATOM 1450 O O . ASN A 1 177 ? 14.606 -9.431 -23.388 1.00 86.44 177 ASN A O 1
ATOM 1454 N N . THR A 1 178 ? 15.287 -7.309 -23.592 1.00 86.75 178 THR A N 1
ATOM 1455 C CA . THR A 1 178 ? 16.519 -7.641 -24.319 1.00 86.75 178 THR A CA 1
ATOM 1456 C C . THR A 1 178 ? 17.673 -7.879 -23.343 1.00 86.75 178 THR A C 1
ATOM 1458 O O . THR A 1 178 ? 17.577 -7.593 -22.146 1.00 86.75 178 THR A O 1
ATOM 1461 N N . LYS A 1 179 ? 18.801 -8.396 -23.846 1.00 83.81 179 LYS A N 1
ATOM 1462 C CA . LYS A 1 179 ? 19.999 -8.647 -23.026 1.00 83.81 179 LYS A CA 1
ATOM 1463 C C . LYS A 1 179 ? 20.479 -7.396 -22.286 1.00 83.81 179 LYS A C 1
ATOM 1465 O O . LYS A 1 179 ? 20.843 -7.503 -21.123 1.00 83.81 179 LYS A O 1
ATOM 1470 N N . ASP A 1 180 ? 20.387 -6.220 -22.904 1.00 81.56 180 ASP A N 1
ATOM 1471 C CA . ASP A 1 180 ? 20.817 -4.948 -22.299 1.00 81.56 180 ASP A CA 1
ATOM 1472 C C . ASP A 1 180 ? 20.043 -4.586 -21.025 1.00 81.56 180 ASP A C 1
ATOM 1474 O O . ASP A 1 180 ? 20.551 -3.862 -20.169 1.00 81.56 180 ASP A O 1
ATOM 1478 N N . TYR A 1 181 ? 18.831 -5.126 -20.885 1.00 82.69 181 TYR A N 1
ATOM 1479 C CA . TYR A 1 181 ? 17.981 -4.975 -19.709 1.00 82.69 181 TYR A CA 1
ATOM 1480 C C . TYR A 1 181 ? 18.109 -6.158 -18.747 1.00 82.69 181 TYR A C 1
ATOM 1482 O O . TYR A 1 181 ? 18.013 -5.975 -17.538 1.00 82.69 181 TYR A O 1
ATOM 1490 N N . CYS A 1 182 ? 18.302 -7.368 -19.280 1.00 80.31 182 CYS A N 1
ATOM 1491 C CA . CYS A 1 182 ? 18.231 -8.634 -18.547 1.00 80.31 182 CYS A CA 1
ATOM 1492 C C . CYS A 1 182 ? 19.592 -9.287 -18.244 1.00 80.31 182 CYS A C 1
ATOM 1494 O O . CYS A 1 182 ? 19.643 -10.473 -17.911 1.00 80.31 182 CYS A O 1
ATOM 1496 N N . ASN A 1 183 ? 20.708 -8.565 -18.374 1.00 71.38 183 ASN A N 1
ATOM 1497 C CA . ASN A 1 183 ? 22.037 -9.117 -18.100 1.00 71.38 183 ASN A CA 1
ATOM 1498 C C . ASN A 1 183 ? 22.121 -9.691 -16.669 1.00 71.38 183 ASN A C 1
ATOM 1500 O O . ASN A 1 183 ? 21.716 -9.046 -15.707 1.00 71.38 183 ASN A O 1
ATOM 1504 N N . LYS A 1 184 ? 22.683 -10.902 -16.510 1.00 57.41 184 LYS A N 1
ATOM 1505 C CA . LYS A 1 184 ? 22.674 -11.671 -15.240 1.00 57.41 184 LYS A CA 1
ATOM 1506 C C . LYS A 1 184 ? 23.295 -10.936 -14.043 1.00 57.41 184 LYS A C 1
ATOM 1508 O O . LYS A 1 184 ? 22.834 -11.118 -12.924 1.00 57.41 184 LYS A O 1
ATOM 1513 N N . ASN A 1 185 ? 24.264 -10.051 -14.276 1.00 53.50 185 ASN A N 1
ATOM 1514 C CA . ASN A 1 185 ? 24.878 -9.224 -13.224 1.00 53.50 185 ASN A CA 1
ATOM 1515 C C . ASN A 1 185 ? 23.990 -8.047 -12.772 1.00 53.50 185 ASN A C 1
ATOM 1517 O O . ASN A 1 185 ? 24.372 -7.287 -11.889 1.00 53.50 185 ASN A O 1
ATOM 1521 N N . GLN A 1 186 ? 22.833 -7.863 -13.408 1.00 52.66 186 GLN A N 1
ATOM 1522 C CA . GLN A 1 186 ? 21.869 -6.785 -13.171 1.00 52.66 186 GLN A CA 1
ATOM 1523 C C . GLN A 1 186 ? 20.526 -7.325 -12.686 1.00 52.66 186 GLN A C 1
ATOM 1525 O O . GLN A 1 186 ? 19.570 -6.566 -12.543 1.00 52.66 186 GLN A O 1
ATOM 1530 N N . GLN A 1 187 ? 20.458 -8.625 -12.383 1.00 45.56 187 GLN A N 1
ATOM 1531 C CA . GLN A 1 187 ? 19.354 -9.202 -11.642 1.00 45.56 187 GLN A CA 1
ATOM 1532 C C . GLN A 1 187 ? 19.449 -8.754 -10.180 1.00 45.56 187 GLN A C 1
ATOM 1534 O O . GLN A 1 187 ? 19.564 -9.564 -9.270 1.00 45.56 187 GLN A O 1
ATOM 1539 N N . LEU A 1 188 ? 19.295 -7.451 -9.943 1.00 47.09 188 LEU A N 1
ATOM 1540 C CA . LEU A 1 188 ? 18.619 -6.980 -8.748 1.00 47.09 188 LEU A CA 1
ATOM 1541 C C . LEU A 1 188 ? 17.134 -7.373 -8.892 1.00 47.09 188 LEU A C 1
ATOM 1543 O O . LEU A 1 188 ? 16.243 -6.535 -8.944 1.00 47.09 188 LEU A O 1
ATOM 1547 N N . ARG A 1 189 ? 16.861 -8.689 -8.916 1.00 45.09 189 ARG A N 1
ATOM 1548 C CA . ARG A 1 189 ? 15.869 -9.198 -7.971 1.00 45.09 189 ARG A CA 1
ATOM 1549 C C . ARG A 1 189 ? 16.394 -8.685 -6.646 1.00 45.09 189 ARG A C 1
ATOM 1551 O O . ARG A 1 189 ? 17.559 -8.938 -6.359 1.00 45.09 189 ARG A O 1
ATOM 1558 N N . TYR A 1 190 ? 15.640 -7.855 -5.944 1.00 44.53 190 TYR A N 1
ATOM 1559 C CA . TYR A 1 190 ? 16.093 -7.231 -4.707 1.00 44.53 190 TYR A CA 1
ATOM 1560 C C . TYR A 1 190 ? 16.421 -8.301 -3.654 1.00 44.53 190 TYR A C 1
ATOM 1562 O O . TYR A 1 190 ? 15.638 -8.586 -2.760 1.00 44.53 190 TYR A O 1
ATOM 1570 N N . THR A 1 191 ? 17.598 -8.908 -3.754 1.00 37.25 191 THR A N 1
ATOM 1571 C CA . THR A 1 191 ? 18.247 -9.674 -2.710 1.00 37.25 191 THR A CA 1
ATOM 1572 C C . THR A 1 191 ? 19.235 -8.717 -2.080 1.00 37.25 191 THR A C 1
ATOM 1574 O O . THR A 1 191 ? 20.340 -8.558 -2.598 1.00 37.25 191 THR A O 1
ATOM 1577 N N . SER A 1 192 ? 18.797 -8.021 -1.027 1.00 33.56 192 SER A N 1
ATOM 1578 C CA . SER A 1 192 ? 19.606 -7.661 0.147 1.00 33.56 192 SER A CA 1
ATOM 1579 C C . SER A 1 192 ? 18.798 -6.810 1.139 1.00 33.56 192 SER A C 1
ATOM 1581 O O . SER A 1 192 ? 18.507 -5.649 0.870 1.00 33.56 192 SER A O 1
ATOM 1583 N N . ILE A 1 193 ? 18.586 -7.408 2.321 1.00 35.09 193 ILE A N 1
ATOM 1584 C CA . ILE A 1 193 ? 18.282 -6.824 3.644 1.00 35.09 193 ILE A CA 1
ATOM 1585 C C . ILE A 1 193 ? 16.791 -6.683 4.016 1.00 35.09 193 ILE A C 1
ATOM 1587 O O . ILE A 1 193 ? 16.223 -5.597 4.004 1.00 35.09 193 ILE A O 1
ATOM 1591 N N . VAL A 1 194 ? 16.214 -7.783 4.513 1.00 30.72 194 VAL A N 1
ATOM 1592 C CA . VAL A 1 194 ? 15.802 -7.838 5.929 1.00 30.72 194 VAL A CA 1
ATOM 1593 C C . VAL A 1 194 ? 16.355 -9.150 6.490 1.00 30.72 194 VAL A C 1
ATOM 1595 O O . VAL A 1 194 ? 15.764 -10.212 6.318 1.00 30.72 194 VAL A O 1
ATOM 1598 N N . SER A 1 195 ? 17.550 -9.094 7.076 1.00 30.88 195 SER A N 1
ATOM 1599 C CA . SER A 1 195 ? 17.972 -10.127 8.023 1.00 30.88 195 SER A CA 1
ATOM 1600 C C . SER A 1 195 ? 17.115 -9.968 9.280 1.00 30.88 195 SER A C 1
ATOM 1602 O O . SER A 1 195 ? 16.855 -8.832 9.682 1.00 30.88 195 SER A O 1
ATOM 1604 N N . TYR A 1 196 ? 16.641 -11.097 9.810 1.00 34.50 196 TYR A N 1
ATOM 1605 C CA . TYR A 1 196 ? 15.844 -11.222 11.036 1.00 34.50 196 TYR A CA 1
ATOM 1606 C C . TYR A 1 196 ? 16.401 -10.425 12.219 1.00 34.50 196 TYR A C 1
ATOM 1608 O O . TYR A 1 196 ? 17.644 -10.390 12.366 1.00 34.50 196 TYR A O 1
#

Nearest PDB structures (foldseek):
  2kus-assembly1_A  TM=7.526E-01  e=6.749E-02  Stellaria media
  5xro-assembly1_A-2  TM=1.719E-01  e=3.713E+00  Homo sapiens

Mean predicted aligned error: 9.89 Å

pLDDT: mean 81.7, std 16.17, range [30.72, 97.56]

Radius of gyration: 19.86 Å; Cα contacts (8 Å, |Δi|>4): 423; chains: 1; bounding box: 44×57×54 Å

Sequence (196 aa):
MKLYLLLLLSIILINNVLGKTWYHKAYTGYYITADKYCKEFFMCKYEFTKFHIFNMGKKYLDDCVNGFGQNVGQIFEDKGVNPFTSCTGKRTMYSGELTLYDCRNSFYNQGHETSFKKISEFNQKVQVSYFTEIDFDRVFSGHGWCKFKEPHGRCGKDNGLSCKKDYCCSKYGYCGNTKDYCNKNQQLRYTSIVSY

Solvent-accessible surface area (backbone atoms only — not comparable to full-atom values): 10849 Å² total; per-residue (Å²): 112,71,67,60,52,52,51,50,51,48,52,51,49,51,54,62,74,62,55,79,53,44,45,40,78,24,88,77,64,35,35,34,29,14,41,78,80,50,83,50,48,34,35,17,63,44,78,49,67,41,80,44,100,92,44,73,69,45,45,32,34,28,72,20,18,31,50,59,13,48,78,66,46,66,46,40,58,94,50,32,24,16,48,89,74,68,21,61,85,75,37,82,66,33,71,47,68,32,32,36,24,62,13,12,54,10,69,35,74,71,84,45,92,73,18,46,40,79,65,44,88,45,84,47,76,40,81,44,57,32,36,63,52,89,100,44,69,33,36,43,36,66,75,34,23,18,31,66,46,53,81,88,39,55,23,36,84,91,63,54,36,65,43,57,90,89,37,23,39,18,95,85,28,33,50,34,74,49,66,86,18,52,39,80,96,48,62,74,62,88,81,81,84,85,77,132